Protein AF-A0A7S0BIG9-F1 (afdb_monomer)

Sequence (312 aa):
DQRRAAAAFIDQKTMKDWKDSSTWDVSDDGSSSDLGIALPPWNVANPLLRHFQDCITSRAIHGAGSEMPEPSRFVKSMKDLTDNPGDSDEVLQVFGEVKRRLRRHPDSDRKRFARQTNYLVPELDTFLPDPKLGVPKEVGEMHPLEDFTAMISCKTEDLFEEAIASMFSVFQLLIGASIDGDRFEKATSCIAAVRRACRVNDEEKRFNDLLEEFVASAEGGNKNAKMYLAQVETKASVASALQMLIVLDGDTEQTAPEEVEGMRQRMIAASSVEDNASSKNPDRTHPAVHDEEPKNEEWEDDDLGGMIDDIL

InterPro domains:
  IPR014893 Ku, C-terminal [PF08785] (144-231)
  IPR036494 Ku, C-terminal domain superfamily [G3DSA:1.25.40.240] (132-264)
  IPR036494 Ku, C-terminal domain superfamily [SSF101420] (128-224)

Secondary structure (DSSP, 8-state):
-HHHHHHTTS-HHHHHHHHHHS--B---SS--S---BSS-GGGS--HHHHHHHHHHHHHHHH-TTPPPPPPP--S--GGGS-S-GGGHHHHHHHHHHHHHHH---HHHHHHHHHHHHTTS---GGG----TTS---SS--SSSHHHHHHHHHT-SSS--HHHHHHHHHHHHHHHHHT-STTTTHHHHHHHHHHHHHHHHHTT-HHHHHHHHHHHHHHHHTT-HHHHHHHHHHHHHS-TTTTTTTTS---TT-TTS-HHHHHHHHHHHHHHHHGGGSSSS-----PPPP----PPPP----------------

Nearest PDB structures (foldseek):
  5oqo-assembly1_A  TM=5.261E-01  e=1.643E+00  Saccharomyces cerevisiae S288C
  5l0y-assembly1_A  TM=3.587E-01  e=1.809E+00  Thermochaetoides thermophila DSM 1495
  6umm-assembly1_H  TM=3.088E-01  e=9.330E+00  Mycolicibacterium smegmatis MC2 155

Organism: NCBI:txid101924

Structure (mmCIF, N/CA/C/O backbone):
data_AF-A0A7S0BIG9-F1
#
_entry.id   AF-A0A7S0BIG9-F1
#
loop_
_atom_site.group_PDB
_atom_site.id
_atom_site.type_symbol
_atom_site.label_atom_id
_atom_site.label_alt_id
_atom_site.label_comp_id
_atom_site.label_asym_id
_atom_site.label_entity_id
_atom_site.label_seq_id
_atom_site.pdbx_PDB_ins_code
_atom_site.Cartn_x
_atom_site.Cartn_y
_atom_site.Cartn_z
_atom_site.occupancy
_atom_site.B_iso_or_equiv
_atom_site.auth_seq_id
_atom_site.auth_comp_id
_atom_site.auth_asym_id
_atom_site.auth_atom_id
_atom_site.pdbx_PDB_model_num
ATOM 1 N N . ASP A 1 1 ? 24.293 -24.411 -29.671 1.00 53.25 1 ASP A N 1
ATOM 2 C CA . ASP A 1 1 ? 24.325 -24.699 -31.125 1.00 53.25 1 ASP A CA 1
ATOM 3 C C . ASP A 1 1 ? 23.013 -25.182 -31.739 1.00 53.25 1 ASP A C 1
ATOM 5 O O . ASP A 1 1 ? 22.591 -24.585 -32.721 1.00 53.25 1 ASP A O 1
ATOM 9 N N . GLN A 1 2 ? 22.270 -26.126 -31.146 1.00 48.94 2 GLN A N 1
ATOM 10 C CA . GLN A 1 2 ? 20.975 -26.580 -31.705 1.00 48.94 2 GLN A CA 1
ATOM 11 C C . GLN A 1 2 ? 19.899 -25.475 -31.861 1.00 48.94 2 GLN A C 1
ATOM 13 O O . GLN A 1 2 ? 19.102 -25.518 -32.793 1.00 48.94 2 GLN A O 1
ATOM 18 N N . ARG A 1 3 ? 19.901 -24.433 -31.010 1.00 49.88 3 ARG A N 1
ATOM 19 C CA . ARG A 1 3 ? 19.008 -23.259 -31.156 1.00 49.88 3 ARG A CA 1
ATOM 20 C C . ARG A 1 3 ? 19.383 -22.333 -32.324 1.00 49.88 3 ARG A C 1
ATOM 22 O O . ARG A 1 3 ? 18.493 -21.727 -32.906 1.00 49.88 3 ARG A O 1
ATOM 29 N N . ARG A 1 4 ? 20.672 -22.239 -32.679 1.00 55.69 4 ARG A N 1
ATOM 30 C CA . ARG A 1 4 ? 21.133 -21.467 -33.850 1.00 55.69 4 ARG A CA 1
ATOM 31 C C . ARG A 1 4 ? 20.824 -22.204 -35.155 1.00 55.69 4 ARG A C 1
ATOM 33 O O . ARG A 1 4 ? 20.442 -21.561 -36.120 1.00 55.69 4 ARG A O 1
ATOM 40 N N . ALA A 1 5 ? 20.893 -23.537 -35.150 1.00 55.97 5 ALA A N 1
ATOM 41 C CA . ALA A 1 5 ? 20.519 -24.363 -36.299 1.00 55.97 5 ALA A CA 1
ATOM 42 C C . ALA A 1 5 ? 19.005 -24.334 -36.594 1.00 55.97 5 ALA A C 1
ATOM 44 O O . ALA A 1 5 ? 18.615 -24.242 -37.751 1.00 55.97 5 ALA A O 1
ATOM 45 N N . ALA A 1 6 ? 18.148 -24.331 -35.564 1.00 53.16 6 ALA A N 1
ATOM 46 C CA . ALA A 1 6 ? 16.695 -24.231 -35.751 1.00 53.16 6 ALA A CA 1
ATOM 47 C C . ALA A 1 6 ? 16.232 -22.840 -36.235 1.00 53.16 6 ALA A C 1
ATOM 49 O O . ALA A 1 6 ? 15.241 -22.742 -36.948 1.00 53.16 6 ALA A O 1
ATOM 50 N N . ALA A 1 7 ? 16.952 -21.771 -35.876 1.00 55.44 7 ALA A N 1
ATOM 51 C CA . ALA A 1 7 ? 16.662 -20.415 -36.349 1.00 55.44 7 ALA A CA 1
ATOM 52 C C . ALA A 1 7 ? 17.118 -20.172 -37.802 1.00 55.44 7 ALA A C 1
ATOM 54 O O . ALA A 1 7 ? 16.569 -19.307 -38.474 1.00 55.44 7 ALA A O 1
ATOM 55 N N . ALA A 1 8 ? 18.089 -20.946 -38.296 1.00 56.62 8 ALA A N 1
ATOM 56 C CA . ALA A 1 8 ? 18.605 -20.844 -39.662 1.00 56.62 8 ALA A CA 1
ATOM 57 C C . ALA A 1 8 ? 17.767 -21.613 -40.705 1.00 56.62 8 ALA A C 1
ATOM 59 O O . ALA A 1 8 ? 18.098 -21.578 -41.885 1.00 56.62 8 ALA A O 1
ATOM 60 N N . PHE A 1 9 ? 16.705 -22.313 -40.282 1.00 53.91 9 PHE A N 1
ATOM 61 C CA . PHE A 1 9 ? 15.897 -23.189 -41.142 1.00 53.91 9 PHE A CA 1
ATOM 62 C C . PHE A 1 9 ? 14.584 -22.557 -41.628 1.00 53.91 9 PHE A C 1
ATOM 64 O O . PHE A 1 9 ? 13.804 -23.210 -42.315 1.00 53.91 9 PHE A O 1
ATOM 71 N N . ILE A 1 10 ? 14.322 -21.288 -41.303 1.00 59.94 10 ILE A N 1
ATOM 72 C CA . ILE A 1 10 ? 13.323 -20.527 -42.059 1.00 59.94 10 ILE A CA 1
ATOM 73 C C . ILE A 1 10 ? 14.002 -20.167 -43.379 1.00 59.94 10 ILE A C 1
ATOM 75 O O . ILE A 1 10 ? 14.722 -19.173 -43.473 1.00 59.94 10 ILE A O 1
ATOM 79 N N . ASP A 1 11 ? 13.857 -21.056 -44.357 1.00 71.25 11 ASP A N 1
ATOM 80 C CA . ASP A 1 11 ? 14.427 -20.909 -45.689 1.00 71.25 11 ASP A CA 1
ATOM 81 C C . ASP A 1 11 ? 13.972 -19.567 -46.283 1.00 71.25 11 ASP A C 1
ATOM 83 O O . ASP A 1 11 ? 12.785 -19.225 -46.238 1.00 71.25 11 ASP A O 1
ATOM 87 N N . GLN A 1 12 ? 14.903 -18.793 -46.847 1.00 76.69 12 GLN A N 1
ATOM 88 C CA . GLN A 1 12 ? 14.579 -17.536 -47.530 1.00 76.69 12 GLN A CA 1
ATOM 89 C C . GLN A 1 12 ? 13.505 -17.747 -48.601 1.00 76.69 12 GLN A C 1
ATOM 91 O O . GLN A 1 12 ? 12.697 -16.850 -48.839 1.00 76.69 12 GLN A O 1
ATOM 96 N N . LYS A 1 13 ? 13.459 -18.947 -49.192 1.00 76.56 13 LYS A N 1
ATOM 97 C CA . LYS A 1 13 ? 12.403 -19.361 -50.111 1.00 76.56 13 LYS A CA 1
ATOM 98 C C . LYS A 1 13 ? 11.026 -19.385 -49.443 1.00 76.56 13 LYS A C 1
ATOM 100 O O . LYS A 1 13 ? 10.125 -18.731 -49.941 1.00 76.56 13 LYS A O 1
ATOM 105 N N . THR A 1 14 ? 10.877 -20.019 -48.276 1.00 77.25 14 THR A N 1
ATOM 106 C CA . THR A 1 14 ? 9.585 -20.060 -47.557 1.00 77.25 14 THR A CA 1
ATOM 107 C C . THR A 1 14 ? 9.073 -18.675 -47.157 1.00 77.25 14 THR A C 1
ATOM 109 O O . THR A 1 14 ? 7.880 -18.404 -47.265 1.00 77.25 14 THR A O 1
ATOM 112 N N . MET A 1 15 ? 9.963 -17.762 -46.752 1.00 75.19 15 MET A N 1
ATOM 113 C CA . MET A 1 15 ? 9.581 -16.370 -46.470 1.00 75.19 15 MET A CA 1
ATOM 114 C C . MET A 1 15 ? 9.184 -15.602 -47.733 1.00 75.19 15 MET A C 1
ATOM 116 O O . MET A 1 15 ? 8.307 -14.741 -47.668 1.00 75.19 15 MET A O 1
ATOM 120 N N . LYS A 1 16 ? 9.824 -15.893 -48.870 1.00 80.44 16 LYS A N 1
ATOM 121 C CA . LYS A 1 16 ? 9.484 -15.293 -50.161 1.00 80.44 16 LYS A CA 1
ATOM 122 C C . LYS A 1 16 ? 8.134 -15.802 -50.669 1.00 80.44 16 LYS A C 1
ATOM 124 O O . LYS A 1 16 ? 7.286 -14.982 -50.986 1.00 80.44 16 LYS A O 1
ATOM 129 N N . ASP A 1 17 ? 7.912 -17.113 -50.634 1.00 78.12 17 ASP A N 1
ATOM 130 C CA . ASP A 1 17 ? 6.653 -17.740 -51.044 1.00 78.12 17 ASP A CA 1
ATOM 131 C C . ASP A 1 17 ? 5.489 -17.249 -50.160 1.00 78.12 17 ASP A C 1
ATOM 133 O O . ASP A 1 17 ? 4.420 -16.914 -50.666 1.00 78.12 17 ASP A O 1
ATOM 137 N N . TRP A 1 18 ? 5.711 -17.082 -48.847 1.00 79.25 18 TRP A N 1
ATOM 138 C CA . TRP A 1 18 ? 4.719 -16.467 -47.957 1.00 79.25 18 TRP A CA 1
ATOM 139 C C . TRP A 1 18 ? 4.438 -15.006 -48.313 1.00 79.25 18 TRP A C 1
ATOM 141 O O . TRP A 1 18 ? 3.280 -14.594 -48.312 1.00 79.25 18 TRP A O 1
ATOM 151 N N . LYS A 1 19 ? 5.474 -14.217 -48.620 1.00 80.00 19 LYS A N 1
ATOM 152 C CA . LYS A 1 19 ? 5.320 -12.810 -49.004 1.00 80.00 19 LYS A CA 1
ATOM 153 C C . LYS A 1 19 ? 4.546 -12.669 -50.315 1.00 80.00 19 LYS A C 1
ATOM 155 O O . LYS A 1 19 ? 3.662 -11.824 -50.378 1.00 80.00 19 LYS A O 1
ATOM 160 N N . ASP A 1 20 ? 4.853 -13.503 -51.303 1.00 79.69 20 ASP A N 1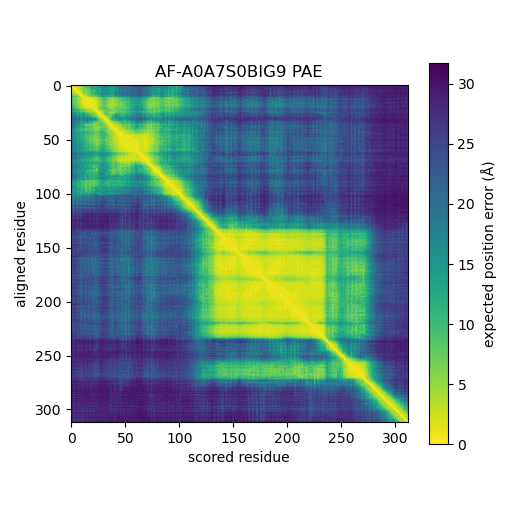
ATOM 161 C CA . ASP A 1 20 ? 4.217 -13.490 -52.623 1.00 79.69 20 ASP A CA 1
ATOM 162 C C . ASP A 1 20 ? 2.780 -14.053 -52.567 1.00 79.69 20 ASP A C 1
ATOM 164 O O . ASP A 1 20 ? 1.925 -13.625 -53.333 1.00 79.69 20 ASP A O 1
ATOM 168 N N . SER A 1 21 ? 2.483 -14.956 -51.622 1.00 71.56 21 SER A N 1
ATOM 169 C CA . SER A 1 21 ? 1.126 -15.473 -51.371 1.00 71.56 21 SER A CA 1
ATOM 170 C C . SER A 1 21 ? 0.279 -14.592 -50.440 1.00 71.56 21 SER A C 1
ATOM 172 O O . SER A 1 21 ? -0.938 -14.767 -50.399 1.00 71.56 21 SER A O 1
ATOM 174 N N . SER A 1 22 ? 0.892 -13.699 -49.655 1.00 68.81 22 SER A N 1
ATOM 175 C CA . SER A 1 22 ? 0.207 -12.853 -48.656 1.00 68.81 22 SER A CA 1
ATOM 176 C C . SER A 1 22 ? 0.060 -11.397 -49.101 1.00 68.81 22 SER A C 1
ATOM 178 O O . SER A 1 22 ? -0.211 -10.525 -48.271 1.00 68.81 22 SER A O 1
ATOM 180 N N . THR A 1 23 ? 0.275 -11.097 -50.381 1.00 71.38 23 THR A N 1
ATOM 181 C CA . THR A 1 23 ? -0.028 -9.781 -50.940 1.00 71.38 23 THR A CA 1
ATOM 182 C C . THR A 1 23 ? -1.542 -9.589 -50.982 1.00 71.38 23 THR A C 1
ATOM 184 O O . THR A 1 23 ? -2.277 -10.327 -51.626 1.00 71.38 23 THR A O 1
ATOM 187 N N . TRP A 1 24 ? -2.009 -8.573 -50.259 1.00 64.44 24 TRP A N 1
ATOM 188 C CA . TRP A 1 24 ? -3.421 -8.174 -50.176 1.00 64.44 24 TRP A CA 1
ATOM 189 C C . TRP A 1 24 ? -3.854 -7.264 -51.330 1.00 64.44 24 TRP A C 1
ATOM 191 O O . TRP A 1 24 ? -4.971 -6.741 -51.332 1.00 64.44 24 TRP A O 1
ATOM 201 N N . ASP A 1 25 ? -2.949 -7.056 -52.281 1.00 67.06 25 ASP A N 1
ATOM 202 C CA . ASP A 1 25 ? -3.178 -6.242 -53.456 1.00 67.06 25 ASP A CA 1
ATOM 203 C C . ASP A 1 25 ? -3.945 -7.078 -54.476 1.00 67.06 25 ASP A C 1
ATOM 205 O O . ASP A 1 25 ? -3.486 -8.137 -54.916 1.00 67.06 25 ASP A O 1
ATOM 209 N N . VAL A 1 26 ? -5.130 -6.599 -54.856 1.00 66.25 26 VAL A N 1
ATOM 210 C CA . VAL A 1 26 ? -5.873 -7.168 -55.977 1.00 66.25 26 VAL A CA 1
ATOM 211 C C . VAL A 1 26 ? -5.033 -6.918 -57.223 1.00 66.25 26 VAL A C 1
ATOM 213 O O . VAL A 1 26 ? -4.915 -5.788 -57.694 1.00 66.25 26 VAL A O 1
ATOM 216 N N . SER A 1 27 ? -4.386 -7.970 -57.716 1.00 58.72 27 SER A N 1
ATOM 217 C CA . SER A 1 27 ? -3.622 -7.915 -58.959 1.00 58.72 27 SER A CA 1
ATOM 218 C C . SER A 1 27 ? -4.615 -7.918 -60.117 1.00 58.72 27 SER A C 1
ATOM 220 O O . SER A 1 27 ? -4.944 -8.973 -60.648 1.00 58.72 27 SER A O 1
ATOM 222 N N . ASP A 1 28 ? -5.152 -6.742 -60.437 1.00 59.72 28 ASP A N 1
ATOM 223 C CA . ASP A 1 28 ? -5.994 -6.535 -61.612 1.00 59.72 28 ASP A CA 1
ATOM 224 C C . ASP A 1 28 ? -5.078 -6.486 -62.843 1.00 59.72 28 ASP A C 1
ATOM 226 O O . ASP A 1 28 ? -4.192 -5.633 -62.960 1.00 59.72 28 ASP A O 1
ATOM 230 N N . ASP A 1 29 ? -5.213 -7.465 -63.730 1.00 65.12 29 ASP A N 1
ATOM 231 C CA . ASP A 1 29 ? -4.268 -7.787 -64.801 1.00 65.12 29 ASP A CA 1
ATOM 232 C C . ASP A 1 29 ? -4.366 -6.863 -66.025 1.00 65.12 29 ASP A C 1
ATOM 234 O O . ASP A 1 29 ? -3.822 -7.166 -67.090 1.00 65.12 29 ASP A O 1
ATOM 238 N N . GLY A 1 30 ? -4.972 -5.683 -65.897 1.00 60.94 30 GLY A N 1
ATOM 239 C CA . GLY A 1 30 ? -5.056 -4.781 -67.036 1.00 60.94 30 GLY A CA 1
ATOM 240 C C . GLY A 1 30 ? -5.627 -3.403 -66.757 1.00 60.94 30 GLY A C 1
ATOM 241 O O . GLY A 1 30 ? -6.782 -3.132 -67.055 1.00 60.94 30 GLY A O 1
ATOM 242 N N . SER A 1 31 ? -4.739 -2.483 -66.380 1.00 61.19 31 SER A N 1
ATOM 243 C CA . SER A 1 31 ? -4.896 -1.027 -66.508 1.00 61.19 31 SER A CA 1
ATOM 244 C C . SER A 1 31 ? -5.953 -0.351 -65.625 1.00 61.19 31 SER A C 1
ATOM 246 O O . SER A 1 31 ? -7.061 -0.067 -66.055 1.00 61.19 31 SER A O 1
ATOM 248 N N . SER A 1 32 ? -5.545 0.064 -64.428 1.00 51.97 32 SER A N 1
ATOM 249 C CA . SER A 1 32 ? -5.778 1.419 -63.903 1.00 51.97 32 SER A CA 1
ATOM 250 C C . SER A 1 32 ? -5.098 1.535 -62.537 1.00 51.97 32 SER A C 1
ATOM 252 O O . SER A 1 32 ? -5.048 0.581 -61.773 1.00 51.97 32 SER A O 1
ATOM 254 N N . SER A 1 33 ? -4.535 2.699 -62.241 1.00 56.03 33 SER A N 1
ATOM 255 C CA . SER A 1 33 ? -3.618 3.010 -61.137 1.00 56.03 33 SER A CA 1
ATOM 256 C C . SER A 1 33 ? -4.213 3.007 -59.717 1.00 56.03 33 SER A C 1
ATOM 258 O O . SER A 1 33 ? -3.608 3.592 -58.821 1.00 56.03 33 SER A O 1
ATOM 260 N N . ASP A 1 34 ? -5.353 2.358 -59.489 1.00 62.53 34 ASP A N 1
ATOM 261 C CA . ASP A 1 34 ? -5.980 2.264 -58.168 1.00 62.53 34 ASP A CA 1
ATOM 262 C C . ASP A 1 34 ? -5.829 0.844 -57.618 1.00 62.53 34 ASP A C 1
ATOM 264 O O . ASP A 1 34 ? -6.686 -0.019 -57.803 1.00 62.53 34 ASP A O 1
ATOM 268 N N . LEU A 1 35 ? -4.717 0.604 -56.917 1.00 58.84 35 LEU A N 1
ATOM 269 C CA . LEU A 1 35 ? -4.537 -0.589 -56.088 1.00 58.84 35 LEU A CA 1
ATOM 270 C C . LEU A 1 35 ? -5.526 -0.523 -54.915 1.00 58.84 35 LEU A C 1
ATOM 272 O O . LEU A 1 35 ? -5.222 -0.015 -53.834 1.00 58.84 35 LEU A O 1
ATOM 276 N N . GLY A 1 36 ? -6.749 -0.991 -55.145 1.00 65.44 36 GLY A N 1
ATOM 277 C CA . GLY A 1 36 ? -7.742 -1.164 -54.098 1.00 65.44 36 GLY A CA 1
ATOM 278 C C . GLY A 1 36 ? -7.288 -2.254 -53.130 1.00 65.44 36 GLY A C 1
ATOM 279 O O . GLY A 1 36 ? -7.163 -3.416 -53.512 1.00 65.44 36 GLY A O 1
ATOM 280 N N . ILE A 1 37 ? -7.069 -1.901 -51.862 1.00 69.06 37 ILE A N 1
ATOM 281 C CA . ILE A 1 37 ? -6.903 -2.902 -50.801 1.00 69.06 37 ILE A CA 1
ATOM 282 C C . ILE A 1 37 ? -8.240 -3.636 -50.672 1.00 69.06 37 ILE A C 1
ATOM 284 O O . ILE A 1 37 ? -9.255 -3.000 -50.386 1.00 69.06 37 ILE A O 1
ATOM 288 N N . ALA A 1 38 ? -8.249 -4.960 -50.853 1.00 67.88 38 ALA A N 1
ATOM 289 C CA . ALA A 1 38 ? -9.477 -5.765 -50.819 1.00 67.88 38 ALA A CA 1
ATOM 290 C C . ALA A 1 38 ? -10.273 -5.601 -49.505 1.00 67.88 38 ALA A C 1
ATOM 292 O O . ALA A 1 38 ? -11.497 -5.723 -49.487 1.00 67.88 38 ALA A O 1
ATOM 293 N N . LEU A 1 39 ? -9.575 -5.298 -48.404 1.00 68.19 39 LEU A N 1
ATOM 294 C CA . LEU A 1 39 ? -10.134 -5.013 -47.083 1.00 68.19 39 LEU A CA 1
ATOM 295 C C . LEU A 1 39 ? -9.351 -3.865 -46.419 1.00 68.19 39 LEU A C 1
ATOM 297 O O . LEU A 1 39 ? -8.377 -4.123 -45.707 1.00 68.19 39 LEU A O 1
ATOM 301 N N . PRO A 1 40 ? -9.727 -2.593 -46.637 1.00 74.88 40 PRO A N 1
ATOM 302 C CA . PRO A 1 40 ? -9.024 -1.473 -46.028 1.00 74.88 40 PRO A CA 1
ATOM 303 C C . PRO A 1 40 ? -9.171 -1.527 -44.496 1.00 74.88 40 PRO A C 1
ATOM 305 O O . PRO A 1 40 ? -10.295 -1.439 -43.988 1.00 74.88 40 PRO A O 1
ATOM 308 N N . PRO A 1 41 ? -8.072 -1.640 -43.725 1.00 71.56 41 PRO A N 1
ATOM 309 C CA . PRO A 1 41 ? -8.141 -1.828 -42.273 1.00 71.56 41 PRO A CA 1
ATOM 310 C C . PRO A 1 41 ? -8.760 -0.626 -41.550 1.00 71.56 41 PRO A C 1
ATOM 312 O O . PRO A 1 41 ? -9.344 -0.779 -40.482 1.00 71.56 41 PRO A O 1
ATOM 315 N N . TRP A 1 42 ? -8.685 0.564 -42.151 1.00 78.44 42 TRP A N 1
ATOM 316 C CA . TRP A 1 42 ? -9.285 1.786 -41.615 1.00 78.44 42 TRP A CA 1
ATOM 317 C C . TRP A 1 42 ? -10.811 1.840 -41.753 1.00 78.44 42 TRP A C 1
ATOM 319 O O . TRP A 1 42 ? -11.435 2.712 -41.157 1.00 78.44 42 TRP A O 1
ATOM 329 N N . ASN A 1 43 ? -11.419 0.933 -42.524 1.00 79.62 43 ASN A N 1
ATOM 330 C CA . ASN A 1 43 ? -12.866 0.907 -42.744 1.00 79.62 43 ASN A CA 1
ATOM 331 C C . ASN A 1 43 ? -13.591 -0.112 -41.846 1.00 79.62 43 ASN A C 1
ATOM 333 O O . ASN A 1 43 ? -14.796 -0.324 -41.976 1.00 79.62 43 ASN A O 1
ATOM 337 N N . VAL A 1 44 ? -12.864 -0.747 -40.921 1.00 77.88 44 VAL A N 1
ATOM 338 C CA . VAL A 1 44 ? -13.439 -1.616 -39.893 1.00 77.88 44 VAL A CA 1
ATOM 339 C C . VAL A 1 44 ? -13.646 -0.785 -38.630 1.00 77.88 44 VAL A C 1
ATOM 341 O O . VAL A 1 44 ? -12.689 -0.333 -38.003 1.00 77.88 44 VAL A O 1
ATOM 344 N N . ALA A 1 45 ? -14.907 -0.574 -38.249 1.00 79.88 45 ALA A N 1
ATOM 345 C CA . ALA A 1 45 ? -15.237 0.071 -36.983 1.00 79.88 45 ALA A CA 1
ATOM 346 C C . ALA A 1 45 ? -14.622 -0.705 -35.807 1.00 79.88 45 ALA A C 1
ATOM 348 O O . ALA A 1 45 ? -14.548 -1.935 -35.836 1.00 79.88 45 ALA A O 1
ATOM 349 N N . ASN A 1 46 ? -14.209 0.010 -34.757 1.00 83.75 46 ASN A N 1
ATOM 350 C CA . ASN A 1 46 ? -13.609 -0.606 -33.576 1.00 83.75 46 ASN A CA 1
ATOM 351 C C . ASN A 1 46 ? -14.550 -1.695 -33.003 1.00 83.75 46 ASN A C 1
ATOM 353 O O . ASN A 1 46 ? -15.669 -1.370 -32.588 1.00 83.75 46 ASN A O 1
ATOM 357 N N . PRO A 1 47 ? -14.121 -2.973 -32.948 1.00 84.19 47 PRO A N 1
ATOM 358 C CA . PRO A 1 47 ? -14.984 -4.078 -32.537 1.00 84.19 47 PRO A CA 1
ATOM 359 C C . PRO A 1 47 ? -15.447 -3.954 -31.081 1.00 84.19 47 PRO A C 1
ATOM 361 O O . PRO A 1 47 ? -16.540 -4.413 -30.754 1.00 84.19 47 PRO A O 1
ATOM 364 N N . LEU A 1 48 ? -14.667 -3.291 -30.219 1.00 81.19 48 LEU A N 1
ATOM 365 C CA . LEU A 1 48 ? -15.049 -3.042 -28.828 1.00 81.19 48 LEU A CA 1
ATOM 366 C C . LEU A 1 48 ? -16.198 -2.041 -28.731 1.00 81.19 48 LEU A C 1
ATOM 368 O O . LEU A 1 48 ? -17.133 -2.264 -27.969 1.00 81.19 48 LEU A O 1
ATOM 372 N N . LEU A 1 49 ? -16.159 -0.970 -29.531 1.00 85.75 49 LEU A N 1
ATOM 373 C CA . LEU A 1 49 ? -17.245 0.013 -29.564 1.00 85.75 49 LEU A CA 1
ATOM 374 C C . LEU A 1 49 ? -18.541 -0.622 -30.065 1.00 85.75 49 LEU A C 1
ATOM 376 O O . LEU A 1 49 ? -19.603 -0.367 -29.505 1.00 85.75 49 LEU A O 1
ATOM 380 N N . ARG A 1 50 ? -18.447 -1.494 -31.071 1.00 86.88 50 ARG A N 1
ATOM 381 C CA . ARG A 1 50 ? -19.603 -2.242 -31.563 1.00 86.88 50 ARG A CA 1
ATOM 382 C C . ARG A 1 50 ? -20.168 -3.183 -30.500 1.00 86.88 50 ARG A C 1
ATOM 384 O O . ARG A 1 50 ? -21.361 -3.146 -30.239 1.00 86.88 50 ARG A O 1
ATOM 391 N N . HIS A 1 51 ? -19.318 -3.970 -29.841 1.00 90.62 51 HIS A N 1
ATOM 392 C CA . HIS A 1 51 ? -19.768 -4.875 -28.785 1.00 90.62 51 HIS A CA 1
ATOM 393 C C . HIS A 1 51 ? -20.398 -4.120 -27.604 1.00 90.62 51 HIS A C 1
ATOM 395 O O . HIS A 1 51 ? -21.424 -4.532 -27.076 1.00 90.62 51 HIS A O 1
ATOM 401 N N . PHE A 1 52 ? -19.839 -2.967 -27.233 1.00 89.81 52 PHE A N 1
ATOM 402 C CA . PHE A 1 52 ? -20.426 -2.088 -26.226 1.00 89.81 52 PHE A CA 1
ATOM 403 C C . PHE A 1 52 ? -21.822 -1.588 -26.632 1.00 89.81 52 PHE A C 1
ATOM 405 O O . PHE A 1 52 ? -22.747 -1.621 -25.820 1.00 89.81 52 PHE A O 1
ATOM 412 N N . GLN A 1 53 ? -22.003 -1.185 -27.894 1.00 93.44 53 GLN A N 1
ATOM 413 C CA . GLN A 1 53 ? -23.315 -0.813 -28.434 1.00 93.44 53 GLN A CA 1
ATOM 414 C C . GLN A 1 53 ? -24.297 -1.991 -28.423 1.00 93.44 53 GLN A C 1
ATOM 416 O O . GLN A 1 53 ? -25.458 -1.801 -28.055 1.00 93.44 53 GLN A O 1
ATOM 421 N N . ASP A 1 54 ? -23.841 -3.201 -28.755 1.00 92.12 54 ASP A N 1
ATOM 422 C CA . ASP A 1 54 ? -24.655 -4.419 -28.690 1.00 92.12 54 ASP A CA 1
ATOM 423 C C . ASP A 1 54 ? -25.106 -4.696 -27.244 1.00 92.12 54 ASP A C 1
ATOM 425 O O . ASP A 1 54 ? -26.276 -4.997 -27.007 1.00 92.12 54 ASP A O 1
ATOM 429 N N . CYS A 1 55 ? -24.221 -4.515 -26.258 1.00 92.44 55 CYS A N 1
ATOM 430 C CA . CYS A 1 55 ? -24.548 -4.652 -24.836 1.00 92.44 55 CYS A CA 1
ATOM 431 C C . CYS A 1 55 ? -25.580 -3.617 -24.371 1.00 92.44 55 CYS A C 1
ATOM 433 O O . CYS A 1 55 ? -26.544 -3.980 -23.695 1.00 92.44 55 CYS A O 1
ATOM 435 N N . ILE A 1 56 ? -25.415 -2.343 -24.747 1.00 94.44 56 ILE A N 1
ATOM 436 C CA . ILE A 1 56 ? -26.391 -1.290 -24.426 1.00 94.44 56 ILE A CA 1
ATOM 437 C C . ILE A 1 56 ? -27.747 -1.621 -25.046 1.00 94.44 56 ILE A C 1
ATOM 439 O O . ILE A 1 56 ? -28.769 -1.542 -24.369 1.00 94.44 56 ILE A O 1
ATOM 443 N N . THR A 1 57 ? -27.752 -2.013 -26.318 1.00 95.00 57 THR A N 1
ATOM 444 C CA . THR A 1 57 ? -28.977 -2.316 -27.064 1.00 95.00 57 THR A CA 1
ATOM 445 C C . THR A 1 57 ? -29.689 -3.526 -26.468 1.00 95.00 57 THR A C 1
ATOM 447 O O . THR A 1 57 ? -30.892 -3.463 -26.221 1.00 95.00 57 THR A O 1
ATOM 450 N N . SER A 1 58 ? -28.945 -4.590 -26.147 1.00 94.94 58 SER A N 1
ATOM 451 C CA . SER A 1 58 ? -29.477 -5.772 -25.462 1.00 94.94 58 SER A CA 1
ATOM 452 C C . SER A 1 58 ? -30.124 -5.386 -24.131 1.00 94.94 58 SER A C 1
ATOM 454 O O . SER A 1 58 ? -31.284 -5.710 -23.887 1.00 94.94 58 SER A O 1
ATOM 456 N N . ARG A 1 59 ? -29.437 -4.582 -23.311 1.00 94.69 59 ARG A N 1
ATOM 457 C CA . ARG A 1 59 ? -29.950 -4.155 -22.002 1.00 94.69 59 ARG A CA 1
ATOM 458 C C . ARG A 1 59 ? -31.160 -3.226 -22.102 1.00 94.69 59 ARG A C 1
ATOM 460 O O . ARG A 1 59 ? -32.056 -3.301 -21.265 1.00 94.69 59 ARG A O 1
ATOM 467 N N . ALA A 1 60 ? -31.205 -2.367 -23.116 1.00 95.38 60 ALA A N 1
ATOM 468 C CA . ALA A 1 60 ? -32.335 -1.476 -23.364 1.00 95.38 60 ALA A CA 1
ATOM 469 C C . ALA A 1 60 ? -33.594 -2.246 -23.795 1.00 95.38 60 ALA A C 1
ATOM 471 O O . ALA A 1 60 ? -34.698 -1.880 -23.401 1.00 95.38 60 ALA A O 1
ATOM 472 N N . ILE A 1 61 ? -33.430 -3.315 -24.580 1.00 96.69 61 ILE A N 1
ATOM 473 C CA . ILE A 1 61 ? -34.543 -4.129 -25.089 1.00 96.69 61 ILE A CA 1
ATOM 474 C C . ILE A 1 61 ? -35.000 -5.164 -24.052 1.00 96.69 61 ILE A C 1
ATOM 476 O O . ILE A 1 61 ? -36.198 -5.385 -23.887 1.00 96.69 61 ILE A O 1
ATOM 480 N N . HIS A 1 62 ? -34.061 -5.808 -23.359 1.00 95.44 62 HIS A N 1
ATOM 481 C CA . HIS A 1 62 ? -34.320 -6.979 -22.516 1.00 95.44 62 HIS A CA 1
ATOM 482 C C . HIS A 1 62 ? -34.274 -6.687 -21.004 1.00 95.44 62 HIS A C 1
ATOM 484 O O . HIS A 1 62 ? -34.606 -7.559 -20.202 1.00 95.44 62 HIS A O 1
ATOM 490 N N . GLY A 1 63 ? -33.914 -5.465 -20.597 1.00 93.50 63 GLY A N 1
ATOM 491 C CA . GLY A 1 63 ? -33.848 -5.043 -19.198 1.00 93.50 63 GLY A CA 1
ATOM 492 C C . GLY A 1 63 ? -32.543 -5.424 -18.489 1.00 93.50 63 GLY A C 1
ATOM 493 O O . GLY A 1 63 ? -31.633 -6.023 -19.057 1.00 93.50 63 GLY A O 1
ATOM 494 N N . ALA A 1 64 ? -32.429 -5.058 -17.209 1.00 88.19 64 ALA A N 1
ATOM 495 C CA . ALA A 1 64 ? -31.169 -5.141 -16.459 1.00 88.19 64 ALA A CA 1
ATOM 496 C C . ALA A 1 64 ? -30.637 -6.571 -16.226 1.00 88.19 64 ALA A C 1
ATOM 498 O O . ALA A 1 64 ? -29.451 -6.711 -15.921 1.00 88.19 64 ALA A O 1
ATOM 499 N N . GLY A 1 65 ? -31.488 -7.593 -16.377 1.00 91.38 65 GLY A N 1
ATOM 500 C CA . GLY A 1 65 ? -31.166 -9.007 -16.156 1.00 91.38 65 GLY A CA 1
ATOM 501 C C . GLY A 1 65 ? -30.874 -9.817 -17.422 1.00 91.38 65 GLY A C 1
ATOM 502 O O . GLY A 1 65 ? -30.795 -11.038 -17.340 1.00 91.38 65 GLY A O 1
ATOM 503 N N . SER A 1 66 ? -30.756 -9.180 -18.589 1.00 91.88 66 SER A N 1
ATOM 504 C CA . SER A 1 66 ? -30.432 -9.891 -19.827 1.00 91.88 66 SER A CA 1
ATOM 505 C C . SER A 1 66 ? -28.994 -10.407 -19.825 1.00 91.88 66 SER A C 1
ATOM 507 O O . SER A 1 66 ? -28.076 -9.680 -19.438 1.00 91.88 66 SER A O 1
ATOM 509 N N . GLU A 1 67 ? -28.790 -11.620 -20.334 1.00 91.81 67 GLU A N 1
ATOM 510 C CA . GLU A 1 67 ? -27.450 -12.146 -20.583 1.00 91.81 67 GLU A CA 1
ATOM 511 C C . GLU A 1 67 ? -26.681 -11.247 -21.566 1.00 91.81 67 GLU A C 1
ATOM 513 O O . GLU A 1 67 ? -27.250 -10.619 -22.467 1.00 91.81 67 GLU A O 1
ATOM 518 N N . MET A 1 68 ? -25.369 -11.145 -21.354 1.00 90.88 68 MET A N 1
ATOM 519 C CA . MET A 1 68 ? -24.495 -10.336 -22.197 1.00 90.88 68 MET A CA 1
ATOM 520 C C . MET A 1 68 ? -24.440 -10.954 -23.604 1.00 90.88 68 MET A C 1
ATOM 522 O O . MET A 1 68 ? -24.229 -12.164 -23.709 1.00 90.88 68 MET A O 1
ATOM 526 N N . PRO A 1 69 ? -24.632 -10.170 -24.683 1.00 91.19 69 PRO A N 1
ATOM 527 C CA . PRO A 1 69 ? -24.601 -10.711 -26.037 1.00 91.19 69 PRO A CA 1
ATOM 528 C C . PRO A 1 69 ? -23.242 -11.355 -26.325 1.00 91.19 69 PRO A C 1
ATOM 530 O O . PRO A 1 69 ? -22.209 -10.856 -25.877 1.00 91.19 69 PRO A O 1
ATOM 533 N N . GLU A 1 70 ? -23.218 -12.453 -27.086 1.00 88.69 70 GLU A N 1
ATOM 534 C CA . GLU A 1 70 ? -21.944 -13.045 -27.494 1.00 88.69 70 GLU A CA 1
ATOM 535 C C . GLU A 1 70 ? -21.121 -12.029 -28.307 1.00 88.69 70 GLU A C 1
ATOM 537 O O . GLU A 1 70 ? -21.675 -11.315 -29.153 1.00 88.69 70 GLU A O 1
ATOM 542 N N . PRO A 1 71 ? -19.794 -11.953 -28.087 1.00 81.75 71 PRO A N 1
ATOM 543 C CA . PRO A 1 71 ? -18.936 -11.068 -28.853 1.00 81.75 71 PRO A CA 1
ATOM 544 C C . PRO A 1 71 ? -19.058 -11.417 -30.330 1.00 81.75 71 PRO A C 1
ATOM 546 O O . PRO A 1 71 ? -18.844 -12.555 -30.760 1.00 81.75 71 PRO A O 1
ATOM 549 N N . SER A 1 72 ? -19.449 -10.420 -31.112 1.00 74.31 72 SER A N 1
ATOM 550 C CA . SER A 1 72 ? -19.818 -10.668 -32.487 1.00 74.31 72 SER A CA 1
ATOM 551 C C . SER A 1 72 ? -18.613 -11.132 -33.309 1.00 74.31 72 SER A C 1
ATOM 553 O O . SER A 1 72 ? -17.566 -10.482 -33.336 1.00 74.31 72 SER A O 1
ATOM 555 N N . ARG A 1 73 ? -18.760 -12.262 -34.012 1.00 72.69 73 ARG A N 1
ATOM 556 C CA . ARG A 1 73 ? -17.696 -12.929 -34.790 1.00 72.69 73 ARG A CA 1
ATOM 557 C C . ARG A 1 73 ? -17.351 -12.203 -36.103 1.00 72.69 73 ARG A C 1
ATOM 559 O O . ARG A 1 73 ? -17.004 -12.843 -37.089 1.00 72.69 73 ARG A O 1
ATOM 566 N N . PHE A 1 74 ? -17.466 -10.874 -36.146 1.00 64.31 74 PHE A N 1
ATOM 567 C CA . PHE A 1 74 ? -17.285 -10.084 -37.373 1.00 64.31 74 PHE A CA 1
ATOM 568 C C . PHE A 1 74 ? -15.871 -10.139 -37.943 1.00 64.31 74 PHE A C 1
ATOM 570 O O . PHE A 1 74 ? -15.696 -9.904 -39.137 1.00 64.31 74 PHE A O 1
ATOM 577 N N . VAL A 1 75 ? -14.879 -10.519 -37.140 1.00 65.44 75 VAL A N 1
ATOM 578 C CA . VAL A 1 75 ? -13.594 -10.948 -37.685 1.00 65.44 75 VAL A CA 1
ATOM 579 C C . VAL A 1 75 ? -13.767 -12.391 -38.149 1.00 65.44 75 VAL A C 1
ATOM 581 O O . VAL A 1 75 ? -13.461 -13.329 -37.410 1.00 65.44 75 VAL A O 1
ATOM 584 N N . LYS A 1 76 ? -14.300 -12.569 -39.369 1.00 62.88 76 LYS A N 1
ATOM 585 C CA . LYS A 1 76 ? -14.172 -13.850 -40.074 1.00 62.88 76 LYS A CA 1
ATOM 586 C C . LYS A 1 76 ? -12.706 -14.248 -40.002 1.00 62.88 76 LYS A C 1
ATOM 588 O O . LYS A 1 76 ? -11.823 -13.408 -40.208 1.00 62.88 76 LYS A O 1
ATOM 593 N N . SER A 1 77 ? -12.444 -15.494 -39.620 1.00 59.12 77 SER A N 1
ATOM 594 C CA . SER A 1 77 ? -11.064 -15.946 -39.542 1.00 59.12 77 SER A CA 1
ATOM 595 C C . SER A 1 77 ? -10.472 -15.804 -40.936 1.00 59.12 77 SER A C 1
ATOM 597 O O . SER A 1 77 ? -11.150 -16.071 -41.919 1.00 59.12 77 SER A O 1
ATOM 599 N N . MET A 1 78 ? -9.208 -15.404 -41.039 1.00 55.94 78 MET A N 1
ATOM 600 C CA . MET A 1 78 ? -8.504 -15.308 -42.324 1.00 55.94 78 MET A CA 1
ATOM 601 C C . MET A 1 78 ? -8.596 -16.613 -43.143 1.00 55.94 78 MET A C 1
ATOM 603 O O . MET A 1 78 ? -8.544 -16.588 -44.365 1.00 55.94 78 MET A O 1
ATOM 607 N N . LYS A 1 79 ? -8.825 -17.738 -42.453 1.00 60.59 79 LYS A N 1
ATOM 608 C CA . LYS A 1 79 ? -9.114 -19.059 -43.021 1.00 60.59 79 LYS A CA 1
ATOM 609 C C . LYS A 1 79 ? -10.363 -19.112 -43.905 1.00 60.59 79 LYS A C 1
ATOM 611 O O . LYS A 1 79 ? -10.413 -19.934 -44.807 1.00 60.59 79 LYS A O 1
ATOM 616 N N . ASP A 1 80 ? -11.348 -18.257 -43.646 1.00 62.53 80 ASP A N 1
ATOM 617 C CA . ASP A 1 80 ? -12.627 -18.229 -44.362 1.00 62.53 80 ASP A CA 1
ATOM 618 C C . ASP A 1 80 ? -12.552 -17.410 -45.669 1.00 62.53 80 ASP A C 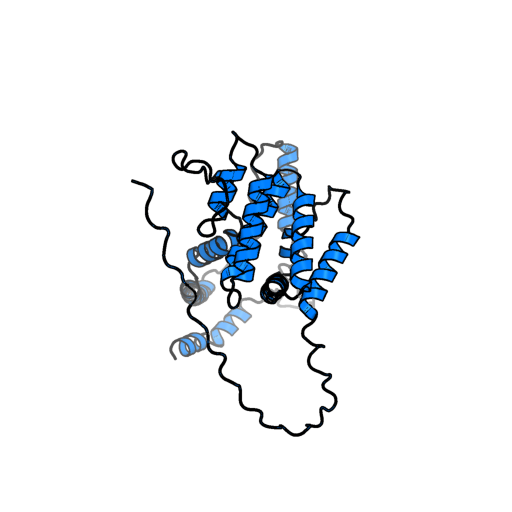1
ATOM 620 O O . ASP A 1 80 ? -13.527 -17.369 -46.414 1.00 62.53 80 ASP A O 1
ATOM 624 N N . LEU A 1 81 ? -11.432 -16.716 -45.922 1.00 59.41 81 LEU A N 1
ATOM 625 C CA . LEU A 1 81 ? -11.202 -15.868 -47.105 1.00 59.41 81 LEU A CA 1
ATOM 626 C C . LEU A 1 81 ? -10.279 -16.505 -48.149 1.00 59.41 81 LEU A C 1
ATOM 628 O O . LEU A 1 81 ? -10.175 -15.999 -49.261 1.00 59.41 81 LEU A O 1
ATOM 632 N N . THR A 1 82 ? -9.591 -17.586 -47.798 1.00 61.12 82 THR A N 1
ATOM 633 C CA . THR A 1 82 ? -8.700 -18.301 -48.708 1.00 61.12 82 THR A CA 1
ATOM 634 C C . THR A 1 82 ? -9.423 -19.518 -49.274 1.00 61.12 82 THR A C 1
ATOM 636 O O . THR A 1 82 ? -9.579 -20.518 -48.575 1.00 61.12 82 THR A O 1
ATOM 639 N N . ASP A 1 83 ? -9.807 -19.466 -50.550 1.00 62.53 83 ASP A N 1
ATOM 640 C CA . ASP A 1 83 ? -10.425 -20.598 -51.263 1.00 62.53 83 ASP A CA 1
ATOM 641 C C . ASP A 1 83 ? -9.472 -21.798 -51.450 1.00 62.53 83 ASP A C 1
ATOM 643 O O . ASP A 1 83 ? -9.889 -22.861 -51.906 1.00 62.53 83 ASP A O 1
ATOM 647 N N . ASN A 1 84 ? -8.195 -21.660 -51.073 1.00 60.66 84 ASN A N 1
ATOM 648 C CA . ASN A 1 84 ? -7.183 -22.699 -51.230 1.00 60.66 84 ASN A CA 1
ATOM 649 C C . ASN A 1 84 ? -6.406 -22.950 -49.917 1.00 60.66 84 ASN A C 1
ATOM 651 O O . ASN A 1 84 ? -5.303 -22.438 -49.732 1.00 60.66 84 ASN A O 1
ATOM 655 N N . PRO A 1 85 ? -6.965 -23.725 -48.968 1.00 56.41 85 PRO A N 1
ATOM 656 C CA . PRO A 1 85 ? -6.323 -23.987 -47.676 1.00 56.41 85 PRO A CA 1
ATOM 657 C C . PRO A 1 85 ? -5.055 -24.861 -47.776 1.00 56.41 85 PRO A C 1
ATOM 659 O O . PRO A 1 85 ? -4.260 -24.880 -46.834 1.00 56.41 85 PRO A O 1
ATOM 662 N N . GLY A 1 86 ? -4.850 -25.553 -48.905 1.00 58.53 86 GLY A N 1
ATOM 663 C CA . GLY A 1 86 ? -3.848 -26.615 -49.071 1.00 58.53 86 GLY A CA 1
ATOM 664 C C . GLY A 1 86 ? -2.384 -26.182 -48.955 1.00 58.53 86 GLY A C 1
ATOM 665 O O . GLY A 1 86 ? -1.600 -26.912 -48.357 1.00 58.53 86 GLY A O 1
ATOM 666 N N . ASP A 1 87 ? -2.017 -24.990 -49.434 1.00 60.56 87 ASP A N 1
ATOM 667 C CA . ASP A 1 87 ? -0.611 -24.537 -49.417 1.00 60.56 87 ASP A CA 1
ATOM 668 C C . ASP A 1 87 ? -0.196 -23.899 -48.079 1.00 60.56 87 ASP A C 1
ATOM 670 O O . ASP A 1 87 ? 0.988 -23.757 -47.769 1.00 60.56 87 ASP A O 1
ATOM 674 N N . SER A 1 88 ? -1.167 -23.546 -47.232 1.00 59.97 88 SER A N 1
ATOM 675 C CA . SER A 1 88 ? -0.899 -22.927 -45.929 1.00 59.97 88 SER A CA 1
ATOM 676 C C . SER A 1 88 ? -0.579 -23.940 -44.824 1.00 59.97 88 SER A C 1
ATOM 678 O O . SER A 1 88 ? 0.021 -23.575 -43.808 1.00 59.97 88 SER A O 1
ATOM 680 N N . ASP A 1 89 ? -0.938 -25.213 -45.013 1.00 64.06 89 ASP A N 1
ATOM 681 C CA . ASP A 1 89 ? -0.812 -26.245 -43.981 1.00 64.06 89 ASP A CA 1
ATOM 682 C C . ASP A 1 89 ? 0.646 -26.644 -43.709 1.00 64.06 89 ASP A C 1
ATOM 684 O O . ASP A 1 89 ? 0.994 -26.888 -42.552 1.00 64.06 89 ASP A O 1
ATOM 688 N N . GLU A 1 90 ? 1.535 -26.622 -44.711 1.00 65.69 90 GLU A N 1
ATOM 689 C CA . GLU A 1 90 ? 2.974 -26.864 -44.501 1.00 65.69 90 GLU A CA 1
ATOM 690 C C . GLU A 1 90 ? 3.620 -25.742 -43.676 1.00 65.69 90 GLU A C 1
ATOM 692 O O . GLU A 1 90 ? 4.345 -25.997 -42.707 1.00 65.69 90 GLU A O 1
ATOM 697 N N . VAL A 1 91 ? 3.286 -24.484 -43.982 1.00 64.06 91 VAL A N 1
ATOM 698 C CA . VAL A 1 91 ? 3.749 -23.317 -43.218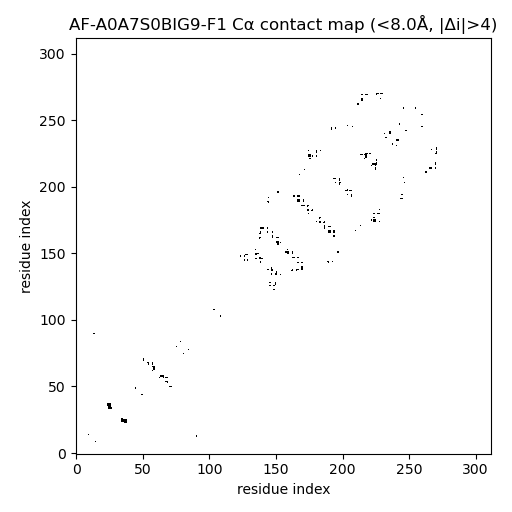 1.00 64.06 91 VAL A CA 1
ATOM 699 C C . VAL A 1 91 ? 3.197 -23.370 -41.791 1.00 64.06 91 VAL A C 1
ATOM 701 O O . VAL A 1 91 ? 3.936 -23.169 -40.823 1.00 64.06 91 VAL A O 1
ATOM 704 N N . LEU A 1 92 ? 1.918 -23.720 -41.622 1.00 66.56 92 LEU A N 1
ATOM 705 C CA . LEU A 1 92 ? 1.300 -23.913 -40.310 1.00 66.56 92 LEU A CA 1
ATOM 706 C C . LEU A 1 92 ? 1.879 -25.109 -39.547 1.00 66.56 92 LEU A C 1
ATOM 708 O O . LEU A 1 92 ? 1.895 -25.066 -38.317 1.00 66.56 92 LEU A O 1
ATOM 712 N N . GLN A 1 93 ? 2.392 -26.143 -40.216 1.00 71.69 93 GLN A N 1
ATOM 713 C CA . GLN A 1 93 ? 3.103 -27.250 -39.574 1.00 71.69 93 GLN A CA 1
ATOM 714 C C . GLN A 1 93 ? 4.438 -26.780 -38.988 1.00 71.69 93 GLN A C 1
ATOM 716 O O . GLN A 1 93 ? 4.710 -27.021 -37.806 1.00 71.69 93 GLN A O 1
ATOM 721 N N . VAL A 1 94 ? 5.226 -26.035 -39.772 1.00 67.19 94 VAL A N 1
ATOM 722 C CA . VAL A 1 94 ? 6.517 -25.471 -39.342 1.00 67.19 94 VAL A CA 1
ATOM 723 C C . VAL A 1 94 ? 6.314 -24.474 -38.197 1.00 67.19 94 VAL A C 1
ATOM 725 O O . VAL A 1 94 ? 6.942 -24.586 -37.139 1.00 67.19 94 VAL A O 1
ATOM 728 N N . PHE A 1 95 ? 5.365 -23.546 -38.341 1.00 60.06 95 PHE A N 1
ATOM 729 C CA . PHE A 1 95 ? 5.022 -22.603 -37.276 1.00 60.06 95 PHE A CA 1
ATOM 730 C C . PHE A 1 95 ? 4.310 -23.273 -36.101 1.00 60.06 95 PHE A C 1
ATOM 732 O O . PHE A 1 95 ? 4.454 -22.819 -34.970 1.00 60.06 95 PHE A O 1
ATOM 739 N N . GLY A 1 96 ? 3.575 -24.360 -36.319 1.00 66.75 96 GLY A N 1
ATOM 740 C CA . GLY A 1 96 ? 2.912 -25.146 -35.282 1.00 66.75 96 GLY A CA 1
ATOM 741 C C . GLY A 1 96 ? 3.910 -25.843 -34.362 1.00 66.75 96 GLY A C 1
ATOM 742 O O . GLY A 1 96 ? 3.696 -25.883 -33.150 1.00 66.75 96 GLY A O 1
ATOM 743 N N . GLU A 1 97 ? 5.029 -26.322 -34.906 1.00 63.66 97 GLU A N 1
ATOM 744 C CA . GLU A 1 97 ? 6.156 -26.874 -34.146 1.00 63.66 97 GLU A CA 1
ATOM 745 C C . GLU A 1 97 ? 6.843 -25.781 -33.305 1.00 63.66 97 GLU A C 1
ATOM 747 O O . GLU A 1 97 ? 7.090 -25.968 -32.109 1.00 63.66 97 GLU A O 1
ATOM 752 N N . VAL A 1 98 ? 7.062 -24.593 -33.885 1.00 64.69 98 VAL A N 1
ATOM 753 C CA . VAL A 1 98 ? 7.588 -23.423 -33.160 1.00 64.69 98 VAL A CA 1
ATOM 754 C C . VAL A 1 98 ? 6.611 -22.975 -32.074 1.00 64.69 98 VAL A C 1
ATOM 756 O O . VAL A 1 98 ? 7.021 -22.770 -30.937 1.00 64.69 98 VAL A O 1
ATOM 759 N N . LYS A 1 99 ? 5.308 -22.906 -32.364 1.00 58.47 99 LYS A N 1
ATOM 760 C CA . LYS A 1 99 ? 4.250 -22.514 -31.421 1.00 58.47 99 LYS A CA 1
ATOM 761 C C . LYS A 1 99 ? 4.080 -23.545 -30.307 1.00 58.47 99 LYS A C 1
ATOM 763 O O . LYS A 1 99 ? 3.848 -23.149 -29.173 1.00 58.47 99 LYS A O 1
ATOM 768 N N . ARG A 1 100 ? 4.258 -24.847 -30.568 1.00 64.50 100 ARG A N 1
ATOM 769 C CA . ARG A 1 100 ? 4.301 -25.892 -29.526 1.00 64.50 100 ARG A CA 1
ATOM 770 C C . ARG A 1 100 ? 5.513 -25.739 -28.604 1.00 64.50 100 ARG A C 1
ATOM 772 O O . ARG A 1 100 ? 5.374 -25.962 -27.408 1.00 64.50 100 ARG A O 1
ATOM 779 N N . ARG A 1 101 ? 6.660 -25.290 -29.126 1.00 59.94 101 ARG A N 1
ATOM 780 C CA . ARG A 1 101 ? 7.869 -25.002 -28.328 1.00 59.94 101 ARG A CA 1
ATOM 781 C C . ARG A 1 101 ? 7.837 -23.638 -27.627 1.00 59.94 101 ARG A C 1
ATOM 783 O O . ARG A 1 101 ? 8.478 -23.484 -26.592 1.00 59.94 101 ARG A O 1
ATOM 790 N N . LEU A 1 102 ? 7.101 -22.664 -28.170 1.00 53.66 102 LEU A N 1
ATOM 791 C CA . LEU A 1 102 ? 6.938 -21.316 -27.610 1.00 53.66 102 LEU A CA 1
ATOM 792 C C . LEU A 1 102 ? 5.697 -21.152 -26.731 1.00 53.66 102 LEU A C 1
ATOM 794 O O . LEU A 1 102 ? 5.580 -20.120 -26.070 1.00 53.66 102 LEU A O 1
ATOM 798 N N . ARG A 1 103 ? 4.783 -22.134 -26.708 1.00 51.34 103 ARG A N 1
ATOM 799 C CA . ARG A 1 103 ? 3.731 -22.240 -25.693 1.00 51.34 103 ARG A CA 1
ATOM 800 C C . ARG A 1 103 ? 4.417 -22.409 -24.340 1.00 51.34 103 ARG A C 1
ATOM 802 O O . ARG A 1 103 ? 4.570 -23.510 -23.822 1.00 51.34 103 ARG A O 1
ATOM 809 N N . ARG A 1 104 ? 4.809 -21.275 -23.754 1.00 50.31 104 ARG A N 1
ATOM 810 C CA . ARG A 1 104 ? 4.788 -21.095 -22.310 1.00 50.31 104 ARG A CA 1
ATOM 811 C C . ARG A 1 104 ? 3.445 -21.649 -21.871 1.00 50.31 104 ARG A C 1
ATOM 813 O O . ARG A 1 104 ? 2.416 -21.312 -22.461 1.00 50.31 104 ARG A O 1
ATOM 820 N N . HIS A 1 105 ? 3.494 -22.619 -20.967 1.00 45.78 105 HIS A N 1
ATOM 821 C CA . HIS A 1 105 ? 2.301 -23.281 -20.474 1.00 45.78 105 HIS A CA 1
ATOM 822 C C . HIS A 1 105 ? 1.290 -22.180 -20.127 1.00 45.78 105 HIS A C 1
ATOM 824 O O . HIS A 1 105 ? 1.682 -21.221 -19.461 1.00 45.78 105 HIS A O 1
ATOM 830 N N . PRO A 1 106 ? 0.019 -22.254 -20.540 1.00 49.47 106 PRO A N 1
ATOM 831 C CA . PRO A 1 106 ? -0.965 -21.291 -20.066 1.00 49.47 106 PRO A CA 1
ATOM 832 C C . PRO A 1 106 ? -1.015 -21.271 -18.529 1.00 49.47 106 PRO A C 1
ATOM 834 O O . PRO A 1 106 ? -1.353 -20.243 -17.968 1.00 49.47 106 PRO A O 1
ATOM 837 N N . ASP A 1 107 ? -0.550 -22.324 -17.834 1.00 50.00 107 ASP A N 1
ATOM 838 C CA . ASP A 1 107 ? -0.308 -22.261 -16.382 1.00 50.00 107 ASP A CA 1
ATOM 839 C C . ASP A 1 107 ? 0.871 -21.393 -15.952 1.00 50.00 107 ASP A C 1
ATOM 841 O O . ASP A 1 107 ? 0.850 -20.914 -14.830 1.00 50.00 107 ASP A O 1
ATOM 845 N N . SER A 1 108 ? 1.919 -21.180 -16.751 1.00 53.75 108 SER A N 1
ATOM 846 C CA . SER A 1 108 ? 2.998 -20.269 -16.350 1.00 53.75 108 SER A CA 1
ATOM 847 C C . SER A 1 108 ? 2.556 -18.815 -16.434 1.00 53.75 108 SER A C 1
ATOM 849 O O . SER A 1 108 ? 2.954 -18.029 -15.581 1.00 53.75 108 SER A O 1
ATOM 851 N N . ASP A 1 109 ? 1.702 -18.477 -17.404 1.00 47.72 109 ASP A N 1
ATOM 852 C CA . ASP A 1 109 ? 1.095 -17.147 -17.487 1.00 47.72 109 ASP A CA 1
ATOM 853 C C . ASP A 1 109 ? -0.095 -17.023 -16.532 1.00 47.72 109 ASP A C 1
ATOM 855 O O . ASP A 1 109 ? -0.201 -16.008 -15.868 1.00 47.72 109 ASP A O 1
ATOM 859 N N . ARG A 1 110 ? -0.896 -18.071 -16.299 1.00 45.72 110 ARG A N 1
ATOM 860 C CA . ARG A 1 110 ? -1.913 -18.093 -15.232 1.00 45.72 110 ARG A CA 1
ATOM 861 C C . ARG A 1 110 ? -1.289 -18.065 -13.835 1.00 45.72 110 ARG A C 1
ATOM 863 O O . ARG A 1 110 ? -1.880 -17.475 -12.949 1.00 45.72 110 ARG A O 1
ATOM 870 N N . LYS A 1 111 ? -0.083 -18.612 -13.627 1.00 49.88 111 LYS A N 1
ATOM 871 C CA . LYS A 1 111 ? 0.699 -18.473 -12.380 1.00 49.88 111 LYS A CA 1
ATOM 872 C C . LYS A 1 111 ? 1.457 -17.149 -12.297 1.00 49.88 111 LYS A C 1
ATOM 874 O O . LYS A 1 111 ? 1.683 -16.685 -11.189 1.00 49.88 111 LYS A O 1
ATOM 879 N N . ARG A 1 112 ? 1.861 -16.528 -13.412 1.00 45.12 112 ARG A N 1
ATOM 880 C CA . ARG A 1 112 ? 2.455 -15.175 -13.413 1.00 45.12 112 ARG A CA 1
ATOM 881 C C . ARG A 1 112 ? 1.403 -14.095 -13.217 1.00 45.12 112 ARG A C 1
ATOM 883 O O . ARG A 1 112 ? 1.627 -13.223 -12.392 1.00 45.12 112 ARG A O 1
ATOM 890 N N . PHE A 1 113 ? 0.258 -14.213 -13.881 1.00 40.28 113 PHE A N 1
ATOM 891 C CA . PHE A 1 113 ? -0.923 -13.420 -13.584 1.00 40.28 113 PHE A CA 1
ATOM 892 C C . PHE A 1 113 ? -1.420 -13.736 -12.183 1.00 40.28 113 PHE A C 1
ATOM 894 O O . PHE A 1 113 ? -1.529 -12.794 -11.443 1.00 40.28 113 PHE A O 1
ATOM 901 N N . ALA A 1 114 ? -1.542 -14.984 -11.716 1.00 42.34 114 ALA A N 1
ATOM 902 C CA . ALA A 1 114 ? -1.883 -15.230 -10.306 1.00 42.34 114 ALA A CA 1
ATOM 903 C C . ALA A 1 114 ? -0.835 -14.683 -9.320 1.00 42.34 114 ALA A C 1
ATOM 905 O O . ALA A 1 114 ? -1.201 -14.277 -8.235 1.00 42.34 114 ALA A O 1
ATOM 906 N N . ARG A 1 115 ? 0.456 -14.590 -9.667 1.00 45.88 115 ARG A N 1
ATOM 907 C CA . ARG A 1 115 ? 1.457 -13.906 -8.820 1.00 45.88 115 ARG A CA 1
ATOM 908 C C . ARG A 1 115 ? 1.369 -12.376 -8.893 1.00 45.88 115 ARG A C 1
ATOM 910 O O . ARG A 1 115 ? 1.672 -11.731 -7.904 1.00 45.88 115 ARG A O 1
ATOM 917 N N . GLN A 1 116 ? 0.943 -11.801 -10.020 1.00 42.22 116 GLN A N 1
ATOM 918 C CA . GLN A 1 116 ? 0.716 -10.355 -10.187 1.00 42.22 116 GLN A CA 1
ATOM 919 C C . GLN A 1 116 ? -0.693 -9.898 -9.772 1.00 42.22 116 GLN A C 1
ATOM 921 O O . GLN A 1 116 ? -0.890 -8.739 -9.439 1.00 42.22 116 GLN A O 1
ATOM 926 N N . THR A 1 117 ? -1.673 -10.793 -9.753 1.00 38.31 117 THR A N 1
ATOM 927 C CA . THR A 1 117 ? -3.042 -10.571 -9.287 1.00 38.31 117 THR A CA 1
ATOM 928 C C . THR A 1 117 ? -3.254 -11.141 -7.894 1.00 38.31 117 THR A C 1
ATOM 930 O O . THR A 1 117 ? -4.304 -10.897 -7.336 1.00 38.31 117 THR A O 1
ATOM 933 N N . ASN A 1 118 ? -2.268 -11.805 -7.282 1.00 38.34 118 ASN A N 1
ATOM 934 C CA . ASN A 1 118 ? -2.202 -11.951 -5.821 1.00 38.34 118 ASN A CA 1
ATOM 935 C C . ASN A 1 118 ? -1.819 -10.628 -5.126 1.00 38.34 118 ASN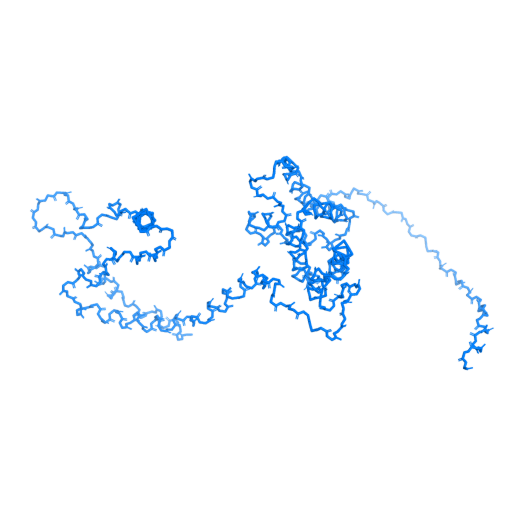 A C 1
ATOM 937 O O . ASN A 1 118 ? -1.781 -10.578 -3.903 1.00 38.34 118 ASN A O 1
ATOM 941 N N . TYR A 1 119 ? -1.568 -9.551 -5.885 1.00 43.62 119 TYR A N 1
ATOM 942 C CA . TYR A 1 119 ? -1.654 -8.181 -5.367 1.00 43.62 119 TYR A CA 1
ATOM 943 C C . TYR A 1 119 ? -3.104 -7.665 -5.297 1.00 43.62 119 TYR A C 1
ATOM 945 O O . TYR A 1 119 ? -3.340 -6.624 -4.690 1.00 43.62 119 TYR A O 1
ATOM 953 N N . LEU A 1 120 ? -4.096 -8.405 -5.821 1.00 39.88 120 LEU A N 1
ATOM 954 C CA . LEU A 1 120 ? -5.413 -8.411 -5.186 1.00 39.88 120 LEU A CA 1
ATOM 955 C C . LEU A 1 120 ? -5.228 -9.271 -3.947 1.00 39.88 120 LEU A C 1
ATOM 957 O O . LEU A 1 120 ? -5.304 -10.499 -4.001 1.00 39.88 120 LEU A O 1
ATOM 961 N N . VAL A 1 121 ? -4.874 -8.608 -2.848 1.00 43.78 121 VAL A N 1
ATOM 962 C CA . VAL A 1 121 ? -4.957 -9.211 -1.524 1.00 43.78 121 VAL A CA 1
ATOM 963 C C . VAL A 1 121 ? -6.309 -9.928 -1.459 1.00 43.78 121 VAL A C 1
ATOM 965 O O . VAL A 1 121 ? -7.301 -9.288 -1.828 1.00 43.78 121 VAL A O 1
ATOM 968 N N . PRO A 1 122 ? -6.357 -11.224 -1.086 1.00 43.84 122 PRO A N 1
ATOM 969 C CA . PRO A 1 122 ? -7.608 -11.961 -0.975 1.00 43.84 122 PRO A CA 1
ATOM 970 C C . PRO A 1 122 ? -8.654 -11.082 -0.300 1.00 43.84 122 PRO A C 1
ATOM 972 O O . PRO A 1 122 ? -8.315 -10.380 0.659 1.00 43.84 122 PRO A O 1
ATOM 975 N N . GLU A 1 123 ? -9.877 -11.070 -0.840 1.00 48.91 123 GLU A N 1
ATOM 976 C CA . GLU A 1 123 ? -11.040 -10.482 -0.172 1.00 48.91 123 GLU A CA 1
ATOM 977 C C . GLU A 1 123 ? -10.912 -10.772 1.322 1.00 48.91 123 GLU A C 1
ATOM 979 O O . GLU A 1 123 ? -10.825 -11.941 1.722 1.00 48.91 123 GLU A O 1
ATOM 984 N N . LEU A 1 124 ? -10.806 -9.698 2.114 1.00 50.72 124 LEU A N 1
ATOM 985 C CA . LEU A 1 124 ? -10.536 -9.753 3.553 1.00 50.72 124 LEU A CA 1
ATOM 986 C C . LEU A 1 124 ? -11.560 -10.654 4.279 1.00 50.72 124 LEU A C 1
ATOM 988 O O . LEU A 1 124 ? -11.273 -11.187 5.342 1.00 50.72 124 LEU A O 1
ATOM 992 N N . ASP A 1 125 ? -12.705 -10.897 3.640 1.00 47.66 125 ASP A N 1
ATOM 993 C CA . ASP A 1 125 ? -13.793 -11.771 4.074 1.00 47.66 125 ASP A CA 1
ATOM 994 C C . ASP A 1 125 ? -13.492 -13.281 4.049 1.00 47.66 125 ASP A C 1
ATOM 996 O O . ASP A 1 125 ? -14.247 -14.061 4.630 1.00 47.66 125 ASP A O 1
ATOM 1000 N N . THR A 1 126 ? -12.423 -13.743 3.390 1.00 48.19 126 THR A N 1
ATOM 1001 C CA . THR A 1 126 ? -12.149 -15.195 3.278 1.00 48.19 126 THR A CA 1
ATOM 1002 C C . THR A 1 126 ? -11.286 -15.767 4.401 1.00 48.19 126 THR A C 1
ATOM 1004 O O . THR A 1 126 ? -11.270 -16.984 4.591 1.00 48.19 126 THR A O 1
ATOM 1007 N N . PHE A 1 127 ? -10.624 -14.918 5.188 1.00 54.56 127 PHE A N 1
ATOM 1008 C CA . PHE A 1 127 ? -9.869 -15.331 6.369 1.00 54.56 127 PHE A CA 1
ATOM 1009 C C . PHE A 1 127 ? -10.701 -15.089 7.625 1.00 54.56 127 PHE A C 1
ATOM 1011 O O . PHE A 1 127 ? -10.450 -14.165 8.389 1.00 54.56 127 PHE A O 1
ATOM 1018 N N . LEU A 1 128 ? -11.706 -15.940 7.846 1.00 56.53 128 LEU A N 1
ATOM 1019 C CA . LEU A 1 128 ? -12.316 -16.041 9.168 1.00 56.53 128 LEU A CA 1
ATOM 1020 C C . LEU A 1 128 ? -11.268 -16.655 10.111 1.00 56.53 128 LEU A C 1
ATOM 1022 O O . LEU A 1 128 ? -10.908 -17.819 9.907 1.00 56.53 128 LEU A O 1
ATOM 1026 N N . PRO A 1 129 ? -10.745 -15.906 11.101 1.00 57.78 129 PRO A N 1
ATOM 1027 C CA . PRO A 1 129 ? -9.758 -16.437 12.028 1.00 57.78 129 PRO A CA 1
ATOM 1028 C C . PRO A 1 129 ? -10.349 -17.634 12.773 1.00 57.78 129 PRO A C 1
ATOM 1030 O O . PRO A 1 129 ? -11.537 -17.646 13.109 1.00 57.78 129 PRO A O 1
ATOM 1033 N N . ASP A 1 130 ? -9.520 -18.649 13.022 1.00 60.16 130 ASP A N 1
ATOM 1034 C CA . ASP A 1 130 ? -9.923 -19.822 13.791 1.00 60.16 130 ASP A CA 1
ATOM 1035 C C . ASP A 1 130 ? -10.483 -19.347 15.147 1.00 60.16 130 ASP A C 1
ATOM 1037 O O . ASP A 1 130 ? -9.734 -18.795 15.960 1.00 60.16 130 ASP A O 1
ATOM 1041 N N . PRO A 1 131 ? -11.778 -19.566 15.456 1.00 59.81 131 PRO A N 1
ATOM 1042 C CA . PRO A 1 131 ? -12.437 -18.967 16.623 1.00 59.81 131 PRO A CA 1
ATOM 1043 C C . PRO A 1 131 ? -11.866 -19.451 17.966 1.00 59.81 131 PRO A C 1
ATOM 1045 O O . PRO A 1 131 ? -12.280 -18.992 19.027 1.00 59.81 131 PRO A O 1
ATOM 1048 N N . LYS A 1 132 ? -10.925 -20.400 17.936 1.00 61.84 132 LYS A N 1
ATOM 1049 C CA . LYS A 1 132 ? -10.254 -20.961 19.108 1.00 61.84 132 LYS A CA 1
ATOM 1050 C C . LYS A 1 132 ? -9.010 -20.188 19.541 1.00 61.84 132 LYS A C 1
ATOM 1052 O O . LYS A 1 132 ? -8.583 -20.404 20.671 1.00 61.84 132 LYS A O 1
ATOM 1057 N N . LEU A 1 133 ? -8.421 -19.338 18.693 1.00 66.38 133 LEU A N 1
ATOM 1058 C CA . LEU A 1 133 ? -7.161 -18.663 19.035 1.00 66.38 133 LEU A CA 1
ATOM 1059 C C . LEU A 1 133 ? -7.333 -17.383 19.867 1.00 66.38 133 LEU A C 1
ATOM 1061 O O . LEU A 1 133 ? -6.349 -16.873 20.393 1.00 66.38 133 LEU A O 1
ATOM 1065 N N . GLY A 1 134 ? -8.566 -16.908 20.059 1.00 80.62 134 GLY A N 1
ATOM 1066 C CA . GLY A 1 134 ? -8.809 -15.596 20.658 1.00 80.62 134 GLY A CA 1
ATOM 1067 C C . GLY A 1 134 ? -8.390 -14.469 19.711 1.00 80.62 134 GLY A C 1
ATOM 1068 O O . GLY A 1 134 ? -7.540 -14.642 18.842 1.00 80.62 134 GLY A O 1
ATOM 1069 N N . VAL A 1 135 ? -9.032 -13.311 19.842 1.00 84.75 135 VAL A N 1
ATOM 1070 C CA . VAL A 1 135 ? -8.640 -12.131 19.063 1.00 84.75 135 VAL A CA 1
ATOM 1071 C C . VAL A 1 135 ? -7.312 -11.621 19.635 1.00 84.75 135 VAL A C 1
ATOM 1073 O O . VAL A 1 135 ? -7.231 -11.418 20.853 1.00 84.75 135 VAL A O 1
ATOM 1076 N N . PRO A 1 136 ? -6.257 -11.466 18.814 1.00 87.94 136 PRO A N 1
ATOM 1077 C CA . PRO A 1 136 ? -4.996 -10.916 19.287 1.00 87.94 136 PRO A CA 1
ATOM 1078 C C . PRO A 1 136 ? -5.200 -9.470 19.751 1.00 87.94 136 PRO A C 1
ATOM 1080 O O . PRO A 1 136 ? -5.998 -8.731 19.181 1.00 87.94 136 PRO A O 1
ATOM 1083 N N . LYS A 1 137 ? -4.486 -9.068 20.806 1.00 90.56 137 LYS A N 1
ATOM 1084 C CA . LYS A 1 137 ? -4.531 -7.686 21.317 1.00 90.56 137 LYS A CA 1
ATOM 1085 C C . LYS A 1 137 ? -3.645 -6.731 20.518 1.00 90.56 137 LYS A C 1
ATOM 1087 O O . LYS A 1 137 ? -3.872 -5.529 20.545 1.00 90.56 137 LYS A O 1
ATOM 1092 N N . GLU A 1 138 ? -2.631 -7.271 19.848 1.00 93.81 138 GLU A N 1
ATOM 1093 C CA . GLU A 1 138 ? -1.632 -6.534 19.080 1.00 93.81 138 GLU A CA 1
ATOM 1094 C C . GLU A 1 138 ? -1.258 -7.339 17.831 1.00 93.81 138 GLU A C 1
ATOM 1096 O O . GLU A 1 138 ? -1.329 -8.571 17.827 1.00 93.81 138 GLU A O 1
ATOM 1101 N N . VAL A 1 139 ? -0.843 -6.640 16.779 1.00 95.81 139 VAL A N 1
ATOM 1102 C CA . VAL A 1 139 ? -0.390 -7.215 15.513 1.00 95.81 139 VAL A CA 1
ATOM 1103 C C . VAL A 1 139 ? 1.047 -7.714 15.663 1.00 95.81 139 VAL A C 1
ATOM 1105 O O . VAL A 1 139 ? 1.959 -6.936 15.945 1.00 95.81 139 VAL A O 1
ATOM 1108 N N . GLY A 1 140 ? 1.273 -9.010 15.450 1.00 93.62 140 GLY A N 1
ATOM 1109 C CA . GLY A 1 140 ? 2.592 -9.621 15.551 1.00 93.62 140 GLY A CA 1
ATOM 1110 C C . GLY A 1 140 ? 3.453 -9.442 14.297 1.00 93.62 140 GLY A C 1
ATOM 1111 O O . GLY A 1 140 ? 2.976 -9.291 13.173 1.00 93.62 140 GLY A O 1
ATOM 1112 N N . GLU A 1 141 ? 4.773 -9.546 14.461 1.00 93.88 141 GLU A N 1
ATOM 1113 C CA . GLU A 1 141 ? 5.726 -9.447 13.344 1.00 93.88 141 GLU A CA 1
ATOM 1114 C C . GLU A 1 141 ? 5.696 -10.658 12.401 1.00 93.88 141 GLU A C 1
ATOM 1116 O O . GLU A 1 141 ? 6.065 -10.551 11.225 1.00 93.88 141 GLU A O 1
ATOM 1121 N N . MET A 1 142 ? 5.284 -11.824 12.905 1.00 92.38 142 MET A N 1
ATOM 1122 C CA . MET A 1 142 ? 5.298 -13.079 12.151 1.00 92.38 142 MET A CA 1
ATOM 1123 C C . MET A 1 142 ? 4.209 -13.080 11.073 1.00 92.38 142 MET A C 1
ATOM 1125 O O . MET A 1 142 ? 4.537 -13.189 9.885 1.00 92.38 142 MET A O 1
ATOM 1129 N N . HIS A 1 143 ? 2.954 -12.847 11.470 1.00 93.69 143 HIS A N 1
ATOM 1130 C CA . HIS A 1 143 ? 1.763 -12.905 10.613 1.00 93.69 143 HIS A CA 1
ATOM 1131 C C . HIS A 1 143 ? 0.922 -11.614 10.684 1.00 93.69 143 HIS A C 1
ATOM 1133 O O . HIS A 1 143 ? -0.277 -11.672 10.947 1.00 93.69 143 HIS A O 1
ATOM 1139 N N . PRO A 1 144 ? 1.502 -10.433 10.388 1.00 96.19 144 PRO A N 1
ATOM 1140 C CA . PRO A 1 144 ? 0.847 -9.158 10.674 1.00 96.19 144 PRO A CA 1
ATOM 1141 C C . PRO A 1 144 ? -0.506 -9.000 9.976 1.00 96.19 144 PRO A C 1
ATOM 1143 O O . PRO A 1 144 ? -1.452 -8.477 10.551 1.00 96.19 144 PRO A O 1
ATOM 1146 N N . LEU A 1 145 ? -0.630 -9.476 8.734 1.00 95.31 145 LEU A N 1
ATOM 1147 C CA . LEU A 1 145 ? -1.881 -9.377 7.976 1.00 95.31 145 LEU A CA 1
ATOM 1148 C C . LEU A 1 145 ? -3.015 -10.200 8.596 1.00 95.31 145 LEU A C 1
ATOM 1150 O O . LEU A 1 145 ? -4.162 -9.759 8.570 1.00 95.31 145 LEU A O 1
ATOM 1154 N N . GLU A 1 146 ? -2.699 -11.380 9.127 1.00 94.06 146 GLU A N 1
ATOM 1155 C CA . GLU A 1 146 ? -3.680 -12.269 9.755 1.00 94.06 146 GLU A CA 1
ATOM 1156 C C . GLU A 1 146 ? -4.144 -11.667 11.083 1.00 94.06 146 GLU A C 1
ATOM 1158 O O . GLU A 1 146 ? -5.348 -11.522 11.295 1.00 94.06 146 GLU A O 1
ATOM 1163 N N . ASP A 1 147 ? -3.200 -11.207 11.911 1.00 95.25 147 ASP A N 1
ATOM 1164 C CA . ASP A 1 147 ? -3.497 -10.589 13.206 1.00 95.25 147 ASP A CA 1
ATOM 1165 C C . ASP A 1 147 ? -4.341 -9.315 13.044 1.00 95.25 147 ASP A C 1
ATOM 1167 O O . ASP A 1 147 ? -5.365 -9.149 13.703 1.00 95.25 147 ASP A O 1
ATOM 1171 N N . PHE A 1 148 ? -3.978 -8.443 12.102 1.00 96.31 148 PHE A N 1
ATOM 1172 C CA . PHE A 1 148 ? -4.721 -7.212 11.816 1.00 96.31 148 PHE A CA 1
ATOM 1173 C C . PHE A 1 148 ? -6.122 -7.468 11.269 1.00 96.31 148 PHE A C 1
ATOM 1175 O O . PHE A 1 148 ? -7.080 -6.813 11.677 1.00 96.31 148 PHE A O 1
ATOM 1182 N N . THR A 1 149 ? -6.262 -8.451 10.377 1.00 93.50 149 THR A N 1
ATOM 1183 C CA . THR A 1 149 ? -7.580 -8.847 9.863 1.00 93.50 149 THR A CA 1
ATOM 1184 C C . THR A 1 149 ? -8.447 -9.405 10.987 1.00 93.50 149 THR A C 1
ATOM 1186 O O . THR A 1 149 ? -9.634 -9.082 11.058 1.00 93.50 149 THR A O 1
ATOM 1189 N N . ALA A 1 150 ? -7.865 -10.189 11.899 1.00 92.56 150 ALA A N 1
ATOM 1190 C CA . ALA A 1 150 ? -8.567 -10.707 13.065 1.00 92.56 150 ALA A CA 1
ATOM 1191 C C . ALA A 1 150 ? -9.018 -9.587 14.018 1.00 92.56 150 ALA A C 1
ATOM 1193 O O . ALA A 1 150 ? -10.150 -9.639 14.499 1.00 92.56 15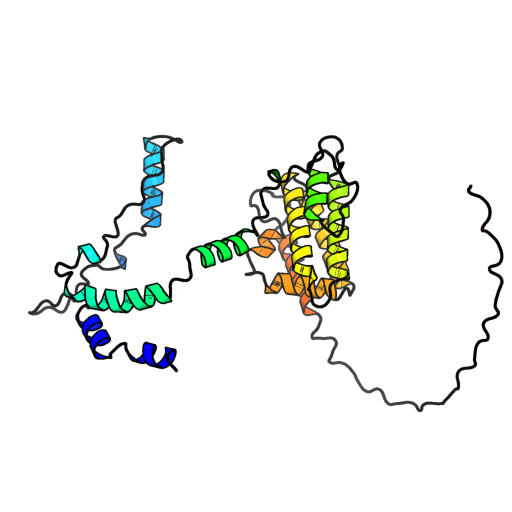0 ALA A O 1
ATOM 1194 N N . MET A 1 151 ? -8.183 -8.565 14.242 1.00 94.38 151 MET A N 1
ATOM 1195 C CA . MET A 1 151 ? -8.541 -7.402 15.064 1.00 94.38 151 MET A CA 1
ATOM 1196 C C . MET A 1 151 ? -9.685 -6.589 14.445 1.00 94.38 151 MET A C 1
ATOM 1198 O O . MET A 1 151 ? -10.667 -6.324 15.129 1.00 94.38 151 MET A O 1
ATOM 1202 N N . ILE A 1 152 ? -9.622 -6.257 13.151 1.00 94.31 152 ILE A N 1
ATOM 1203 C CA . ILE A 1 152 ? -10.676 -5.462 12.484 1.00 94.31 152 ILE A CA 1
ATOM 1204 C C . ILE A 1 152 ? -11.984 -6.243 12.337 1.00 94.31 152 ILE A C 1
ATOM 1206 O O . ILE A 1 152 ? -13.070 -5.672 12.388 1.00 94.31 152 ILE A O 1
ATOM 1210 N N . SER A 1 153 ? -11.904 -7.562 12.162 1.00 90.69 153 SER A N 1
ATOM 1211 C CA . SER A 1 153 ? -13.094 -8.414 12.048 1.00 90.69 153 SER A CA 1
ATOM 1212 C C . SER A 1 153 ? -13.766 -8.685 13.401 1.00 90.69 153 SER A C 1
ATOM 1214 O O . SER A 1 153 ? -14.824 -9.325 13.452 1.00 90.69 153 SER A O 1
ATOM 1216 N N . CYS A 1 154 ? -13.160 -8.236 14.504 1.00 88.69 154 CYS A N 1
ATOM 1217 C CA . CYS A 1 154 ? -13.694 -8.393 15.844 1.00 88.69 154 CYS A CA 1
ATOM 1218 C C . CYS A 1 154 ? -14.971 -7.560 16.007 1.00 88.69 154 CYS A C 1
ATOM 1220 O O . CYS A 1 154 ? -14.955 -6.339 15.945 1.00 88.69 154 CYS A O 1
ATOM 1222 N N . LYS A 1 155 ? -16.107 -8.229 16.230 1.00 86.69 155 LYS A N 1
ATOM 1223 C CA . LYS A 1 155 ? -17.404 -7.558 16.450 1.00 86.69 155 LYS A CA 1
ATOM 1224 C C . LYS A 1 155 ? -17.686 -7.245 17.917 1.00 86.69 155 LYS A C 1
ATOM 1226 O O . LYS A 1 155 ? -18.681 -6.591 18.215 1.00 86.69 155 LYS A O 1
ATOM 1231 N N . THR A 1 156 ? -16.902 -7.808 18.834 1.00 87.00 156 THR A N 1
ATOM 1232 C CA . THR A 1 156 ? -17.162 -7.705 20.276 1.00 87.00 156 THR A CA 1
ATOM 1233 C C . THR A 1 156 ? -16.601 -6.428 20.875 1.00 87.00 156 THR A C 1
ATOM 1235 O O . THR A 1 156 ? -17.212 -5.878 21.785 1.00 87.00 156 THR A O 1
ATOM 1238 N N . GLU A 1 157 ? -15.463 -5.967 20.366 1.00 88.50 157 GLU A N 1
ATOM 1239 C CA . GLU A 1 157 ? -14.767 -4.761 20.804 1.00 88.50 157 GLU A CA 1
ATOM 1240 C C . GLU A 1 157 ? -14.330 -3.995 19.557 1.00 88.50 157 GLU A C 1
ATOM 1242 O O . GLU A 1 157 ? -13.921 -4.612 18.573 1.00 88.50 157 GLU A O 1
ATOM 1247 N N . ASP A 1 158 ? -14.452 -2.670 19.594 1.00 91.81 158 ASP A N 1
ATOM 1248 C CA . ASP A 1 158 ? -13.929 -1.809 18.539 1.00 91.81 158 ASP A CA 1
ATOM 1249 C C . ASP A 1 158 ? -12.420 -1.671 18.740 1.00 91.81 158 ASP A C 1
ATOM 1251 O O . ASP A 1 158 ? -11.975 -0.988 19.658 1.00 91.81 158 ASP A O 1
ATOM 1255 N N . LEU A 1 159 ? -11.659 -2.413 17.935 1.00 94.06 159 LEU A N 1
ATOM 1256 C CA . LEU A 1 159 ? -10.195 -2.466 17.977 1.00 94.06 159 LEU A CA 1
ATOM 1257 C C . LEU A 1 159 ? -9.572 -1.769 16.764 1.00 94.06 159 LEU A C 1
ATOM 1259 O O . LEU A 1 159 ? -8.427 -2.051 16.409 1.00 94.06 159 LEU A O 1
ATOM 1263 N N . PHE A 1 160 ? -10.337 -0.942 16.048 1.00 94.00 160 PHE A N 1
ATOM 1264 C CA . PHE A 1 160 ? -9.911 -0.400 14.764 1.00 94.00 160 PHE A CA 1
ATOM 1265 C C . PHE A 1 160 ? -8.682 0.512 14.889 1.00 94.00 160 PHE A C 1
ATOM 1267 O O . PHE A 1 160 ? -7.692 0.316 14.177 1.00 94.00 160 PHE A O 1
ATOM 1274 N N . GLU A 1 161 ? -8.706 1.461 15.828 1.00 95.31 161 GLU A N 1
ATOM 1275 C CA . GLU A 1 161 ? -7.586 2.381 16.069 1.00 95.31 161 GLU A CA 1
ATOM 1276 C C . GLU A 1 161 ? -6.348 1.640 16.589 1.00 95.31 161 GLU A C 1
ATOM 1278 O O . GLU A 1 161 ? -5.235 1.875 16.108 1.00 95.31 161 GLU A O 1
ATOM 1283 N N . GLU A 1 162 ? -6.523 0.690 17.512 1.00 95.94 162 GLU A N 1
ATOM 1284 C CA . GLU A 1 162 ? -5.439 -0.146 18.027 1.00 95.94 162 GLU A CA 1
ATOM 1285 C C . GLU A 1 162 ? -4.824 -1.012 16.923 1.00 95.94 162 GLU A C 1
ATOM 1287 O O . GLU A 1 162 ? -3.599 -1.122 16.832 1.00 95.94 162 GLU A O 1
ATOM 1292 N N . ALA A 1 163 ? -5.651 -1.592 16.050 1.00 96.31 163 ALA A N 1
ATOM 1293 C CA . ALA A 1 163 ? -5.196 -2.407 14.931 1.00 96.31 163 ALA A CA 1
ATOM 1294 C C . ALA A 1 163 ? -4.369 -1.579 13.943 1.00 96.31 163 ALA A C 1
ATOM 1296 O O . ALA A 1 163 ? -3.301 -2.024 13.513 1.00 96.31 163 ALA A O 1
ATOM 1297 N N . ILE A 1 164 ? -4.826 -0.370 13.597 1.00 96.69 164 ILE A N 1
ATOM 1298 C CA . ILE A 1 164 ? -4.097 0.538 12.704 1.00 96.69 164 ILE A CA 1
ATOM 1299 C C . ILE A 1 164 ? -2.771 0.953 13.330 1.00 96.69 164 ILE A C 1
ATOM 1301 O O . ILE A 1 164 ? -1.733 0.818 12.679 1.00 96.69 164 ILE A O 1
ATOM 1305 N N . ALA A 1 165 ? -2.784 1.416 14.581 1.00 96.56 165 ALA A N 1
ATOM 1306 C CA . ALA A 1 165 ? -1.575 1.845 15.275 1.00 96.56 165 ALA A CA 1
ATOM 1307 C C . ALA A 1 165 ? -0.556 0.699 15.389 1.00 96.56 165 ALA A C 1
ATOM 1309 O O . ALA A 1 165 ? 0.628 0.879 15.096 1.00 96.56 165 ALA A O 1
ATOM 1310 N N . SER A 1 166 ? -1.022 -0.502 15.743 1.00 97.06 166 SER A N 1
ATOM 1311 C CA . SER A 1 166 ? -0.179 -1.687 15.878 1.00 97.06 166 SER A CA 1
ATOM 1312 C C . SER A 1 166 ? 0.394 -2.141 14.530 1.00 97.06 166 SER A C 1
ATOM 1314 O O . SER A 1 166 ? 1.607 -2.314 14.402 1.00 97.06 166 SER A O 1
ATOM 1316 N N . MET A 1 167 ? -0.427 -2.228 13.478 1.00 97.44 167 MET A N 1
ATOM 1317 C CA . MET A 1 167 ? 0.037 -2.567 12.128 1.00 97.44 167 MET A CA 1
ATOM 1318 C C . MET A 1 167 ? 1.019 -1.525 11.573 1.00 97.44 167 MET A C 1
ATOM 1320 O O . MET A 1 167 ? 1.993 -1.883 10.904 1.00 97.44 167 MET A O 1
ATOM 1324 N N . PHE A 1 168 ? 0.800 -0.240 11.859 1.00 96.00 168 PHE A N 1
ATOM 1325 C CA . PHE A 1 168 ? 1.703 0.826 11.434 1.00 96.00 168 PHE A CA 1
ATOM 1326 C C . PHE A 1 168 ? 3.050 0.768 12.166 1.00 96.00 168 PHE A C 1
ATOM 1328 O O . PHE A 1 168 ? 4.097 0.943 11.542 1.00 96.00 168 PHE A O 1
ATOM 1335 N N . SER A 1 169 ? 3.045 0.423 13.456 1.00 97.00 169 SER A N 1
ATOM 1336 C CA . SER A 1 169 ? 4.265 0.134 14.217 1.00 97.00 169 SER A CA 1
ATOM 1337 C C . SER A 1 169 ? 5.048 -1.034 13.600 1.00 97.00 169 SER A C 1
ATOM 1339 O O . SER A 1 169 ? 6.243 -0.903 13.325 1.00 97.00 169 SER A O 1
ATOM 1341 N N . VAL A 1 170 ? 4.372 -2.141 13.254 1.00 97.50 170 VAL A N 1
ATOM 1342 C CA . VAL A 1 170 ? 5.012 -3.272 12.556 1.00 97.50 170 VAL A CA 1
ATOM 1343 C C . VAL A 1 170 ? 5.571 -2.848 11.196 1.00 97.50 170 VAL A C 1
ATOM 1345 O O . VAL A 1 170 ? 6.673 -3.250 10.826 1.00 97.50 170 VAL A O 1
ATOM 1348 N N . PHE A 1 171 ? 4.858 -2.006 10.448 1.00 96.19 171 PHE A N 1
ATOM 1349 C CA . PHE A 1 171 ? 5.346 -1.439 9.190 1.00 96.19 171 PHE A CA 1
ATOM 1350 C C . PHE A 1 171 ? 6.647 -0.640 9.377 1.00 96.19 171 PHE A C 1
ATOM 1352 O O . PHE A 1 171 ? 7.627 -0.895 8.668 1.00 96.19 171 PHE A O 1
ATOM 1359 N N . GLN A 1 172 ? 6.690 0.275 10.351 1.00 96.06 172 GLN A N 1
ATOM 1360 C CA . GLN A 1 172 ? 7.889 1.059 10.656 1.00 96.06 172 GLN A CA 1
ATOM 1361 C C . GLN A 1 172 ? 9.052 0.164 11.095 1.00 96.06 172 GLN A C 1
ATOM 1363 O O . GLN A 1 172 ? 10.183 0.365 10.649 1.00 96.06 172 GLN A O 1
ATOM 1368 N N . LEU A 1 173 ? 8.775 -0.862 11.904 1.00 96.56 173 LEU A N 1
ATOM 1369 C CA . LEU A 1 173 ? 9.767 -1.834 12.349 1.00 96.56 173 LEU A CA 1
ATOM 1370 C C . LEU A 1 173 ? 10.333 -2.654 11.184 1.00 96.56 173 LEU A C 1
ATOM 1372 O O . LEU A 1 173 ? 11.547 -2.825 11.088 1.00 96.56 173 LEU A O 1
ATOM 1376 N N . LEU A 1 174 ? 9.481 -3.135 10.273 1.00 96.31 174 LEU A N 1
ATOM 1377 C CA . LEU A 1 174 ? 9.907 -3.895 9.095 1.00 96.31 174 LEU A CA 1
ATOM 1378 C C . LEU A 1 174 ? 10.836 -3.076 8.200 1.00 96.31 174 LEU A C 1
ATOM 1380 O O . LEU A 1 174 ? 11.804 -3.626 7.679 1.00 96.31 174 LEU A O 1
ATOM 1384 N N . ILE A 1 175 ? 10.563 -1.780 8.044 1.00 96.12 175 ILE A N 1
ATOM 1385 C CA . ILE A 1 175 ? 11.422 -0.865 7.288 1.00 96.12 175 ILE A CA 1
ATOM 1386 C C . ILE A 1 175 ? 12.712 -0.588 8.058 1.00 96.12 175 ILE A C 1
ATOM 1388 O O . ILE A 1 175 ? 13.796 -0.747 7.504 1.00 96.12 175 ILE A O 1
ATOM 1392 N N . GLY A 1 176 ? 12.619 -0.229 9.339 1.00 95.19 176 GLY A N 1
ATOM 1393 C CA . GLY A 1 176 ? 13.775 0.078 10.182 1.00 95.19 176 GLY A CA 1
ATOM 1394 C C . GLY A 1 176 ? 14.757 -1.088 10.303 1.00 95.19 176 GLY A C 1
ATOM 1395 O O . GLY A 1 176 ? 15.962 -0.874 10.232 1.00 95.19 176 GLY A O 1
ATOM 1396 N N . ALA A 1 177 ? 14.254 -2.319 10.396 1.00 95.12 177 ALA A N 1
ATOM 1397 C CA . ALA A 1 177 ? 15.053 -3.537 10.507 1.00 95.12 177 ALA A CA 1
ATOM 1398 C C . ALA A 1 177 ? 15.438 -4.169 9.154 1.00 95.12 177 ALA A C 1
ATOM 1400 O O . ALA A 1 177 ? 16.039 -5.245 9.143 1.00 95.12 177 ALA A O 1
ATOM 1401 N N . SER A 1 178 ? 15.068 -3.561 8.022 1.00 94.44 178 SER A N 1
ATOM 1402 C CA . SER A 1 178 ? 15.398 -4.109 6.705 1.00 94.44 178 SER A CA 1
ATOM 1403 C C . SER A 1 178 ? 16.881 -3.928 6.380 1.00 94.44 178 SER A C 1
ATOM 1405 O O . SER A 1 178 ? 17.464 -2.871 6.632 1.00 94.44 178 SER A O 1
ATOM 1407 N N . ILE A 1 179 ? 17.473 -4.957 5.777 1.00 93.06 179 ILE A N 1
ATOM 1408 C CA . ILE A 1 179 ? 18.820 -4.923 5.206 1.00 93.06 179 ILE A CA 1
ATOM 1409 C C . ILE A 1 179 ? 18.649 -4.995 3.690 1.00 93.06 179 ILE A C 1
ATOM 1411 O O . ILE A 1 179 ? 18.096 -5.963 3.171 1.00 93.06 179 ILE A O 1
ATOM 1415 N N . ASP A 1 180 ? 19.068 -3.946 2.983 1.00 90.06 180 ASP A N 1
ATOM 1416 C CA . ASP A 1 180 ? 18.961 -3.837 1.521 1.00 90.06 180 ASP A CA 1
ATOM 1417 C C . ASP A 1 180 ? 17.537 -4.065 0.964 1.00 90.06 180 ASP A C 1
ATOM 1419 O O . ASP A 1 180 ? 17.348 -4.517 -0.166 1.00 90.06 180 ASP A O 1
ATOM 1423 N N . GLY A 1 181 ? 16.509 -3.720 1.745 1.00 90.50 181 GLY A N 1
ATOM 1424 C CA . GLY A 1 181 ? 15.110 -3.769 1.312 1.00 90.50 181 GLY A CA 1
ATOM 1425 C C . GLY A 1 181 ? 14.478 -5.162 1.297 1.00 90.50 181 GLY A C 1
ATOM 1426 O O . GLY A 1 181 ? 13.388 -5.329 0.745 1.00 90.50 181 GLY A O 1
ATOM 1427 N N . ASP A 1 182 ? 15.118 -6.158 1.915 1.00 93.75 182 ASP A N 1
ATOM 1428 C CA . ASP A 1 182 ? 14.627 -7.537 2.051 1.00 93.75 182 ASP A CA 1
ATOM 1429 C C . ASP A 1 182 ? 13.194 -7.649 2.611 1.00 93.75 182 ASP A C 1
ATOM 1431 O O . ASP A 1 182 ? 12.438 -8.546 2.232 1.00 93.75 182 ASP A O 1
ATOM 1435 N N . ARG A 1 183 ? 12.789 -6.713 3.477 1.00 93.38 183 ARG A N 1
ATOM 1436 C CA . ARG A 1 183 ? 11.475 -6.687 4.144 1.00 93.38 183 ARG A CA 1
ATOM 1437 C C . ARG A 1 183 ? 10.480 -5.723 3.509 1.00 93.38 183 ARG A C 1
ATOM 1439 O O . ARG A 1 183 ? 9.318 -5.695 3.920 1.00 93.38 183 ARG A O 1
ATOM 1446 N N . PHE A 1 184 ? 10.886 -4.955 2.498 1.00 93.31 184 PHE A N 1
ATOM 1447 C CA . PHE A 1 184 ? 10.038 -3.910 1.922 1.00 93.31 184 PHE A CA 1
ATOM 1448 C C . PHE A 1 184 ? 8.770 -4.466 1.281 1.00 93.31 184 PHE A C 1
ATOM 1450 O O . PHE A 1 184 ? 7.724 -3.844 1.391 1.00 93.31 184 PHE A O 1
ATOM 1457 N N . GLU A 1 185 ? 8.815 -5.656 0.680 1.00 89.62 185 GLU A N 1
ATOM 1458 C CA . GLU A 1 185 ? 7.612 -6.287 0.119 1.00 89.62 185 GLU A CA 1
ATOM 1459 C C . GLU A 1 185 ? 6.564 -6.609 1.200 1.00 89.62 185 GLU A C 1
ATOM 1461 O O . GLU A 1 185 ? 5.365 -6.372 1.012 1.00 89.62 185 GLU A O 1
ATOM 1466 N N . LYS A 1 186 ? 7.017 -7.079 2.370 1.00 92.50 186 LYS A N 1
ATOM 1467 C CA . LYS A 1 186 ? 6.141 -7.332 3.519 1.00 92.50 186 LYS A CA 1
ATOM 1468 C C . LYS A 1 186 ? 5.576 -6.018 4.064 1.00 92.50 186 LYS A C 1
ATOM 1470 O O . LYS A 1 186 ? 4.369 -5.923 4.258 1.00 92.50 186 LYS A O 1
ATOM 1475 N N . ALA A 1 187 ? 6.416 -4.992 4.212 1.00 94.19 187 ALA A N 1
ATOM 1476 C CA . ALA A 1 187 ? 5.991 -3.659 4.642 1.00 94.19 187 ALA A CA 1
ATOM 1477 C C . ALA A 1 187 ? 4.949 -3.040 3.688 1.00 94.19 187 ALA A C 1
ATOM 1479 O O . ALA A 1 187 ? 3.923 -2.530 4.137 1.00 94.19 187 ALA A O 1
ATOM 1480 N N . THR A 1 188 ? 5.148 -3.159 2.370 1.00 92.56 188 THR A N 1
ATOM 1481 C CA . THR A 1 188 ? 4.177 -2.697 1.365 1.00 92.56 188 THR A CA 1
ATOM 1482 C C . THR A 1 188 ? 2.838 -3.426 1.491 1.00 92.56 188 THR A C 1
ATOM 1484 O O . THR A 1 188 ? 1.781 -2.814 1.349 1.00 92.56 188 THR A O 1
ATOM 1487 N N . SER A 1 189 ? 2.862 -4.721 1.804 1.00 90.00 189 SER A N 1
ATOM 1488 C CA . SER A 1 189 ? 1.636 -5.492 2.026 1.00 90.00 189 SER A CA 1
ATOM 1489 C C . SER A 1 189 ? 0.887 -5.023 3.281 1.00 90.00 189 SER A C 1
ATOM 1491 O O . SER A 1 189 ? -0.335 -4.880 3.240 1.00 90.00 189 SER A O 1
ATOM 1493 N N . CYS A 1 190 ? 1.612 -4.718 4.365 1.00 94.56 190 CYS A N 1
ATOM 1494 C CA . CYS A 1 190 ? 1.052 -4.164 5.600 1.00 94.56 190 CYS A CA 1
ATOM 1495 C C . CYS A 1 190 ? 0.351 -2.820 5.358 1.00 94.56 190 CYS A C 1
ATOM 1497 O O . CYS A 1 190 ? -0.836 -2.685 5.647 1.00 94.56 190 CYS A O 1
ATOM 1499 N N . ILE A 1 191 ? 1.039 -1.843 4.755 1.00 94.50 191 ILE A N 1
ATOM 1500 C CA . ILE A 1 191 ? 0.460 -0.508 4.531 1.00 94.50 191 ILE A CA 1
ATOM 1501 C C . ILE A 1 191 ? -0.731 -0.544 3.556 1.00 94.50 191 ILE A C 1
ATOM 1503 O O . ILE A 1 191 ? -1.706 0.183 3.736 1.00 94.50 191 ILE A O 1
ATOM 1507 N N . ALA A 1 192 ? -0.713 -1.446 2.567 1.00 89.31 192 ALA A N 1
ATOM 1508 C CA . ALA A 1 192 ? -1.843 -1.661 1.663 1.00 89.31 192 ALA A CA 1
ATOM 1509 C C . ALA A 1 192 ? -3.066 -2.280 2.367 1.00 89.31 192 ALA A C 1
ATOM 1511 O O . ALA A 1 192 ? -4.203 -2.070 1.935 1.00 89.31 192 ALA A O 1
ATOM 1512 N N . ALA A 1 193 ? -2.865 -3.063 3.431 1.00 91.69 193 ALA A N 1
ATOM 1513 C CA . ALA A 1 193 ? -3.953 -3.540 4.280 1.00 91.69 193 ALA A CA 1
ATOM 1514 C C . ALA A 1 193 ? -4.530 -2.412 5.141 1.00 91.69 193 ALA A C 1
ATOM 1516 O O . ALA A 1 193 ? -5.749 -2.249 5.142 1.00 91.69 193 ALA A O 1
ATOM 1517 N N . VAL A 1 194 ? -3.676 -1.587 5.762 1.00 93.75 194 VAL A N 1
ATOM 1518 C CA . VAL A 1 194 ? -4.110 -0.404 6.528 1.00 93.75 194 VAL A CA 1
ATOM 1519 C C . VAL A 1 194 ? -4.946 0.526 5.658 1.00 93.75 194 VAL A C 1
ATOM 1521 O O . VAL A 1 194 ? -6.068 0.855 6.024 1.00 93.75 194 VAL A O 1
ATOM 1524 N N . ARG A 1 195 ? -4.467 0.873 4.457 1.00 92.00 195 ARG A N 1
ATOM 1525 C CA . ARG A 1 195 ? -5.219 1.742 3.544 1.00 92.00 195 ARG A CA 1
ATOM 1526 C C . ARG A 1 195 ? -6.613 1.205 3.241 1.00 92.00 195 ARG A C 1
ATOM 1528 O O . ARG A 1 195 ? -7.576 1.964 3.239 1.00 92.00 195 ARG A O 1
ATOM 1535 N N . ARG A 1 196 ? -6.724 -0.092 2.939 1.00 88.06 196 ARG A N 1
ATOM 1536 C CA . ARG A 1 196 ? -8.019 -0.709 2.623 1.00 88.06 196 ARG A CA 1
ATOM 1537 C C . ARG A 1 196 ? -8.953 -0.679 3.826 1.00 88.06 196 ARG A C 1
ATOM 1539 O O . ARG A 1 196 ? -10.120 -0.363 3.645 1.00 88.06 196 ARG A O 1
ATOM 1546 N N . ALA A 1 197 ? -8.439 -0.954 5.022 1.00 91.81 197 ALA A N 1
ATOM 1547 C CA . ALA A 1 197 ? -9.212 -0.852 6.253 1.00 91.81 197 ALA A CA 1
ATOM 1548 C C . ALA A 1 197 ? -9.715 0.580 6.496 1.00 91.81 197 ALA A C 1
ATOM 1550 O O . ALA A 1 197 ? -10.905 0.762 6.728 1.00 91.81 197 ALA A O 1
ATOM 1551 N N . CYS A 1 198 ? -8.847 1.587 6.358 1.00 91.88 198 CYS A N 1
ATOM 1552 C CA . CYS A 1 198 ? -9.221 2.999 6.464 1.00 91.88 198 CYS A CA 1
ATOM 1553 C C . CYS A 1 198 ? -10.294 3.385 5.446 1.00 91.88 198 CYS A C 1
ATOM 1555 O O . CYS A 1 198 ? -11.301 3.966 5.822 1.00 91.88 198 CYS A O 1
ATOM 1557 N N . ARG A 1 199 ? -10.132 2.990 4.180 1.00 87.69 199 ARG A N 1
ATOM 1558 C CA . ARG A 1 199 ? -11.118 3.267 3.129 1.00 87.69 199 ARG A CA 1
ATOM 1559 C C . ARG A 1 199 ? -12.481 2.629 3.396 1.00 87.69 199 ARG A C 1
ATOM 1561 O O . ARG A 1 199 ? -13.499 3.257 3.158 1.00 87.69 199 ARG A O 1
ATOM 1568 N N . VAL A 1 200 ? -12.515 1.379 3.857 1.00 88.94 200 VAL A N 1
ATOM 1569 C CA . VAL A 1 200 ? -13.780 0.675 4.144 1.00 88.94 200 VAL A CA 1
ATOM 1570 C C . VAL A 1 200 ? -14.536 1.311 5.314 1.00 88.94 200 VAL A C 1
ATOM 1572 O O . VAL A 1 200 ? -15.759 1.221 5.354 1.00 88.94 200 VAL A O 1
ATOM 1575 N N . ASN A 1 201 ? -13.822 1.951 6.241 1.00 90.06 201 ASN A N 1
ATOM 1576 C CA . ASN A 1 201 ? -14.400 2.586 7.425 1.00 90.06 201 ASN A CA 1
ATOM 1577 C C . ASN A 1 201 ? -14.494 4.119 7.304 1.00 90.06 201 ASN A C 1
ATOM 1579 O O . ASN A 1 201 ? -14.730 4.775 8.308 1.00 90.06 201 ASN A O 1
ATOM 1583 N N . ASP A 1 202 ? -14.306 4.688 6.106 1.00 90.81 202 ASP A N 1
ATOM 1584 C CA . ASP A 1 202 ? -14.309 6.141 5.853 1.00 90.81 202 ASP A CA 1
ATOM 1585 C C . ASP A 1 202 ? -13.282 6.947 6.690 1.00 90.81 202 ASP A C 1
ATOM 1587 O O . ASP A 1 202 ? -13.419 8.151 6.896 1.00 90.81 202 ASP A O 1
ATOM 1591 N N . GLU A 1 203 ? -12.190 6.305 7.114 1.00 92.31 203 GLU A N 1
ATOM 1592 C CA . GLU A 1 203 ? -11.109 6.873 7.939 1.00 92.31 203 GLU A CA 1
ATOM 1593 C C . GLU A 1 203 ? -9.841 7.164 7.111 1.00 92.31 203 GLU A C 1
ATOM 1595 O O . GLU A 1 203 ? -8.698 7.002 7.548 1.00 92.31 203 GLU A O 1
ATOM 1600 N N . GLU A 1 204 ? -10.009 7.584 5.856 1.00 86.69 204 GLU A N 1
ATOM 1601 C CA . GLU A 1 204 ? -8.889 7.839 4.936 1.00 86.69 204 GLU A CA 1
ATOM 1602 C C . GLU A 1 204 ? -7.986 8.991 5.396 1.00 86.69 204 GLU A C 1
ATOM 1604 O O . GLU A 1 204 ? -6.781 8.987 5.133 1.00 86.69 204 GLU A O 1
ATOM 1609 N N . LYS A 1 205 ? -8.542 9.956 6.137 1.00 88.25 205 LYS A N 1
ATOM 1610 C CA . LYS A 1 205 ? -7.766 11.049 6.732 1.00 88.25 205 LYS A CA 1
ATOM 1611 C C . LYS A 1 205 ? -6.730 10.520 7.724 1.00 88.25 205 LYS A C 1
ATOM 1613 O O . LYS A 1 205 ? -5.570 10.916 7.657 1.00 88.25 205 LYS A O 1
ATOM 1618 N N . ARG A 1 206 ? -7.124 9.567 8.574 1.00 91.00 206 ARG A N 1
ATOM 1619 C CA . ARG A 1 206 ? -6.236 8.930 9.553 1.00 91.00 206 ARG A CA 1
ATOM 1620 C C . ARG A 1 206 ? -5.041 8.263 8.876 1.00 91.00 206 ARG A C 1
ATOM 1622 O O . ARG A 1 206 ? -3.914 8.380 9.348 1.00 91.00 206 ARG A O 1
ATOM 1629 N N . PHE A 1 207 ? -5.282 7.599 7.746 1.00 92.31 207 PHE A N 1
ATOM 1630 C CA . PHE A 1 207 ? -4.225 6.994 6.938 1.00 92.31 207 PHE A CA 1
ATOM 1631 C C . PHE A 1 207 ? -3.232 8.033 6.401 1.00 92.31 207 PHE A C 1
ATOM 1633 O O . PHE A 1 207 ? -2.022 7.814 6.462 1.00 92.31 207 PHE A O 1
ATOM 1640 N N . ASN A 1 208 ? -3.735 9.162 5.898 1.00 88.94 208 ASN A N 1
ATOM 1641 C CA . ASN A 1 208 ? -2.890 10.234 5.376 1.00 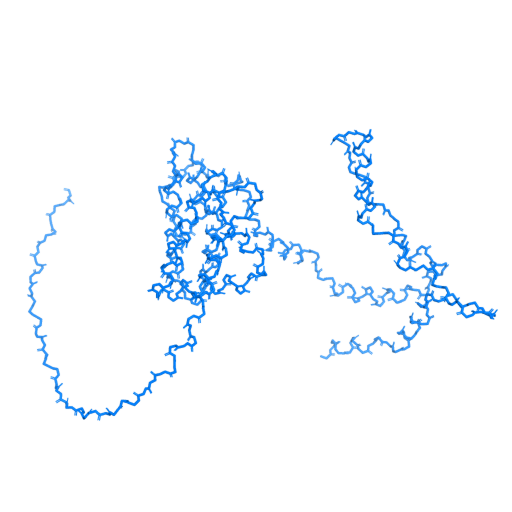88.94 208 ASN A CA 1
ATOM 1642 C C . ASN A 1 208 ? -2.020 10.847 6.483 1.00 88.94 208 ASN A C 1
ATOM 1644 O O . ASN A 1 208 ? -0.820 10.998 6.273 1.00 88.94 208 ASN A O 1
ATOM 1648 N N . ASP A 1 209 ? -2.585 11.106 7.666 1.00 91.44 209 ASP A N 1
ATOM 1649 C CA . ASP A 1 209 ? -1.844 11.644 8.816 1.00 91.44 209 ASP A CA 1
ATOM 1650 C C . ASP A 1 209 ? -0.675 10.719 9.218 1.00 91.44 209 ASP A C 1
ATOM 1652 O O . ASP A 1 209 ? 0.449 11.174 9.442 1.00 91.44 209 ASP A O 1
ATOM 1656 N N . LEU A 1 210 ? -0.909 9.400 9.243 1.00 92.75 210 LEU A N 1
ATOM 1657 C CA . LEU A 1 210 ? 0.130 8.404 9.534 1.00 92.75 210 LEU A CA 1
ATOM 1658 C C . LEU A 1 210 ? 1.227 8.386 8.462 1.00 92.75 210 LEU A C 1
ATOM 1660 O O . LEU A 1 210 ? 2.417 8.311 8.779 1.00 92.75 210 LEU A O 1
ATOM 1664 N N . LEU A 1 211 ? 0.854 8.465 7.182 1.00 90.56 211 LEU A N 1
ATOM 1665 C CA . LEU A 1 211 ? 1.834 8.541 6.098 1.00 90.56 211 LEU A CA 1
ATOM 1666 C C . LEU A 1 211 ? 2.678 9.813 6.174 1.00 90.56 211 LEU A C 1
ATOM 1668 O O . LEU A 1 211 ? 3.884 9.738 5.941 1.00 90.56 211 LEU A O 1
ATOM 1672 N N . GLU A 1 212 ? 2.082 10.955 6.517 1.00 89.38 212 GLU A N 1
ATOM 1673 C CA . GLU A 1 212 ? 2.829 12.198 6.716 1.00 89.38 212 GLU A CA 1
ATOM 1674 C C . GLU A 1 212 ? 3.852 12.073 7.842 1.00 89.38 212 GLU A C 1
ATOM 1676 O O . GLU A 1 212 ? 5.006 12.468 7.662 1.00 89.38 212 GLU A O 1
ATOM 1681 N N . GLU A 1 213 ? 3.471 11.461 8.964 1.00 91.31 213 GLU A N 1
ATOM 1682 C CA . GLU A 1 213 ? 4.385 11.180 10.071 1.00 91.31 213 GLU A CA 1
ATOM 1683 C C . GLU A 1 213 ? 5.559 10.295 9.621 1.00 91.31 213 GLU A C 1
ATOM 1685 O O . GLU A 1 213 ? 6.723 10.568 9.935 1.00 91.31 213 GLU A O 1
ATOM 1690 N N . PHE A 1 214 ? 5.284 9.263 8.820 1.00 92.38 214 PHE A N 1
ATOM 1691 C CA . PHE A 1 214 ? 6.327 8.396 8.278 1.00 92.38 214 PHE A CA 1
ATOM 1692 C C . PHE A 1 214 ? 7.252 9.117 7.289 1.00 92.38 214 PHE A C 1
ATOM 1694 O O . PHE A 1 214 ? 8.471 8.934 7.348 1.00 92.38 214 PHE A O 1
ATOM 1701 N N . VAL A 1 215 ? 6.713 9.963 6.407 1.00 89.94 215 VAL A N 1
ATOM 1702 C CA . VAL A 1 215 ? 7.521 10.772 5.480 1.00 89.94 215 VAL A CA 1
ATOM 1703 C C . VAL A 1 215 ? 8.403 11.751 6.256 1.00 89.94 215 VAL A C 1
ATOM 1705 O O . VAL A 1 215 ? 9.602 11.826 5.987 1.00 89.94 215 VAL A O 1
ATOM 1708 N N . ALA A 1 216 ? 7.865 12.419 7.279 1.00 89.88 216 ALA A N 1
ATOM 1709 C CA . ALA A 1 216 ? 8.644 13.293 8.155 1.00 89.88 216 ALA A CA 1
ATOM 1710 C C . ALA A 1 216 ? 9.772 12.528 8.879 1.00 89.88 216 ALA A C 1
ATOM 1712 O O . ALA A 1 216 ? 10.900 13.014 8.981 1.00 89.88 216 ALA A O 1
ATOM 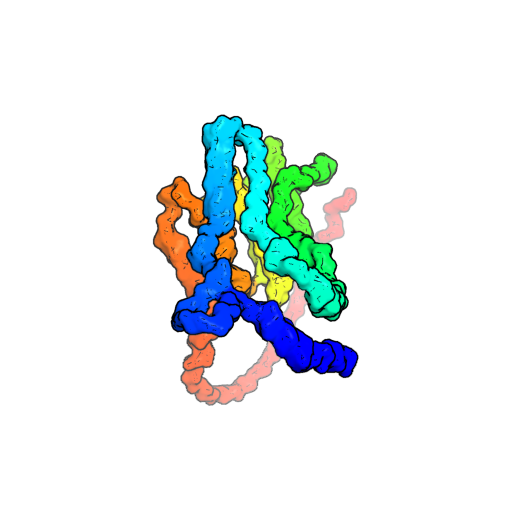1713 N N . SER A 1 217 ? 9.510 11.292 9.320 1.00 88.75 217 SER A N 1
ATOM 1714 C CA . SER A 1 217 ? 10.533 10.408 9.900 1.00 88.75 217 SER A CA 1
ATOM 1715 C C . SER A 1 217 ? 11.637 10.042 8.895 1.00 88.75 217 SER A C 1
ATOM 1717 O O . SER A 1 217 ? 12.824 10.009 9.240 1.00 88.75 217 SER A O 1
ATOM 1719 N N . ALA A 1 218 ? 11.280 9.821 7.625 1.00 89.62 218 ALA A N 1
ATOM 1720 C CA . ALA A 1 218 ? 12.243 9.567 6.556 1.00 89.62 218 ALA A CA 1
ATOM 1721 C C . ALA A 1 218 ? 13.138 10.790 6.292 1.00 89.62 218 ALA A C 1
ATOM 1723 O O . ALA A 1 218 ? 14.361 10.653 6.185 1.00 89.62 218 ALA A O 1
ATOM 1724 N N . GLU A 1 219 ? 12.557 11.990 6.251 1.00 88.75 219 GLU A N 1
ATOM 1725 C CA . GLU A 1 219 ? 13.293 13.255 6.131 1.00 88.75 219 GLU A CA 1
ATOM 1726 C C . GLU A 1 219 ? 14.263 13.463 7.306 1.00 88.75 219 GLU A C 1
ATOM 1728 O O . GLU A 1 219 ? 15.405 13.882 7.091 1.00 88.75 219 GLU A O 1
ATOM 1733 N N . GLY A 1 220 ? 13.865 13.045 8.514 1.00 89.88 220 GLY A N 1
ATOM 1734 C CA . GLY A 1 220 ? 14.659 13.071 9.749 1.00 89.88 220 GLY A CA 1
ATOM 1735 C C . GLY A 1 220 ? 15.917 12.188 9.769 1.00 89.88 220 GLY A C 1
ATOM 1736 O O . GLY A 1 220 ? 16.632 12.173 10.769 1.00 89.88 220 GLY A O 1
ATOM 1737 N N . GLY A 1 221 ? 16.230 11.476 8.680 1.00 88.56 221 GLY A N 1
ATOM 1738 C CA . GLY A 1 221 ? 17.500 10.759 8.509 1.00 88.56 221 GLY A CA 1
ATOM 1739 C C . GLY A 1 221 ? 17.405 9.235 8.572 1.00 88.56 221 GLY A C 1
ATOM 1740 O O . GLY A 1 221 ? 18.438 8.563 8.529 1.00 88.56 221 GLY A O 1
ATOM 1741 N N . ASN A 1 222 ? 16.199 8.665 8.617 1.00 90.69 222 ASN A N 1
ATOM 1742 C CA . ASN A 1 222 ? 16.018 7.220 8.517 1.00 90.69 222 ASN A CA 1
ATOM 1743 C C . ASN A 1 222 ? 16.328 6.738 7.084 1.00 90.69 222 ASN A C 1
ATOM 1745 O O . ASN A 1 222 ? 15.496 6.828 6.180 1.00 90.69 222 ASN A O 1
ATOM 1749 N N . LYS A 1 223 ? 17.547 6.220 6.878 1.00 92.25 223 LYS A N 1
ATOM 1750 C CA . LYS A 1 223 ? 18.033 5.741 5.570 1.00 92.25 223 LYS A CA 1
ATOM 1751 C C . LYS A 1 223 ? 17.138 4.659 4.968 1.00 92.25 223 LYS A C 1
ATOM 1753 O O . LYS A 1 223 ? 16.854 4.702 3.775 1.00 92.25 223 LYS A O 1
ATOM 1758 N N . ASN A 1 224 ? 16.654 3.729 5.789 1.00 93.62 224 ASN A N 1
ATOM 1759 C CA . ASN A 1 224 ? 15.805 2.641 5.314 1.00 93.62 224 ASN A CA 1
ATOM 1760 C C . ASN A 1 224 ? 14.432 3.152 4.872 1.00 93.62 224 ASN A C 1
ATOM 1762 O O . ASN A 1 224 ? 13.915 2.706 3.851 1.00 93.62 224 ASN A O 1
ATOM 1766 N N . ALA A 1 225 ? 13.872 4.133 5.583 1.00 9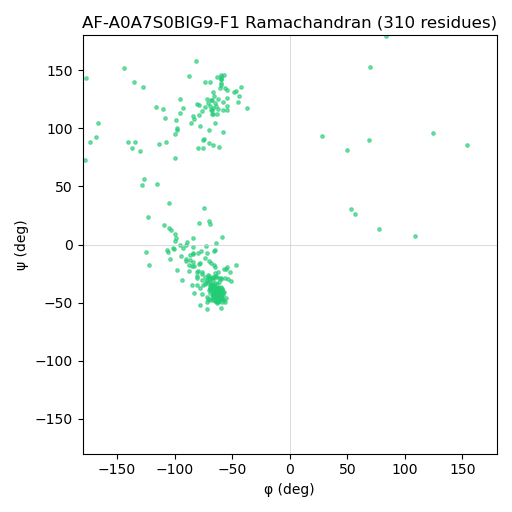2.94 225 ALA A N 1
ATOM 1767 C CA . ALA A 1 225 ? 12.638 4.789 5.162 1.00 92.94 225 ALA A CA 1
ATOM 1768 C C . ALA A 1 225 ? 12.817 5.534 3.829 1.00 92.94 225 ALA A C 1
ATOM 1770 O O . ALA A 1 225 ? 11.994 5.371 2.930 1.00 92.94 225 ALA A O 1
ATOM 1771 N N . LYS A 1 226 ? 13.927 6.262 3.640 1.00 92.19 226 LYS A N 1
ATOM 1772 C CA . LYS A 1 226 ? 14.253 6.900 2.349 1.00 92.19 226 LYS A CA 1
ATOM 1773 C C . LYS A 1 226 ? 14.381 5.885 1.215 1.00 92.19 226 LYS A C 1
ATOM 1775 O O . LYS A 1 226 ? 13.798 6.069 0.150 1.00 92.19 226 LYS A O 1
ATOM 1780 N N . MET A 1 227 ? 15.099 4.790 1.459 1.00 93.00 227 MET A N 1
ATOM 1781 C CA . MET A 1 227 ? 15.270 3.715 0.483 1.00 93.00 227 MET A CA 1
ATOM 1782 C C . MET A 1 227 ? 13.930 3.053 0.130 1.00 93.00 227 MET A C 1
ATOM 1784 O O . MET A 1 227 ? 13.680 2.753 -1.038 1.00 93.00 227 MET A O 1
ATOM 1788 N N . TYR A 1 228 ? 13.046 2.867 1.114 1.00 92.06 228 TYR A N 1
ATOM 1789 C CA . TYR A 1 228 ? 11.691 2.374 0.887 1.00 92.06 228 TYR A CA 1
ATOM 1790 C C . TYR A 1 228 ? 10.893 3.321 -0.018 1.00 92.06 228 TYR A C 1
ATOM 1792 O O . TYR A 1 228 ? 10.325 2.868 -1.011 1.00 92.06 228 TYR A O 1
ATOM 1800 N N . LEU A 1 229 ? 10.900 4.629 0.267 1.00 90.44 229 LEU A N 1
ATOM 1801 C CA . LEU A 1 229 ? 10.218 5.633 -0.558 1.00 90.44 229 LEU A CA 1
ATOM 1802 C C . LEU A 1 229 ? 10.748 5.637 -2.002 1.00 90.44 229 LEU A C 1
ATOM 1804 O O . LEU A 1 229 ? 9.958 5.540 -2.940 1.00 90.44 229 LEU A O 1
ATOM 1808 N N . ALA A 1 230 ? 12.070 5.610 -2.193 1.00 89.25 230 ALA A N 1
ATOM 1809 C CA . ALA A 1 230 ? 12.686 5.516 -3.519 1.00 89.25 230 ALA A CA 1
ATOM 1810 C C . ALA A 1 230 ? 12.316 4.209 -4.255 1.00 89.25 230 ALA A C 1
ATOM 1812 O O . ALA A 1 230 ? 12.082 4.196 -5.469 1.00 89.25 230 ALA A O 1
ATOM 1813 N N . GLN A 1 231 ? 12.213 3.083 -3.540 1.00 86.31 231 GLN A N 1
ATOM 1814 C CA . GLN A 1 231 ? 11.747 1.825 -4.128 1.00 86.31 231 GLN A CA 1
ATOM 1815 C C . GLN A 1 231 ? 10.282 1.912 -4.579 1.00 86.31 231 GLN A C 1
ATOM 1817 O O . GLN A 1 231 ? 9.934 1.386 -5.640 1.00 86.31 231 GLN A O 1
ATOM 1822 N N . VAL A 1 232 ? 9.418 2.539 -3.780 1.00 82.56 232 VAL A N 1
ATOM 1823 C CA . VAL A 1 232 ? 8.003 2.727 -4.126 1.00 82.56 232 VAL A CA 1
ATOM 1824 C C . VAL A 1 232 ? 7.873 3.617 -5.363 1.00 82.56 232 VAL A C 1
ATOM 1826 O O . VAL A 1 232 ? 7.110 3.282 -6.267 1.00 82.56 232 VAL A O 1
ATOM 1829 N N . GLU A 1 233 ? 8.676 4.676 -5.463 1.00 76.12 233 GLU A N 1
ATOM 1830 C CA . GLU A 1 233 ? 8.727 5.555 -6.637 1.00 76.12 233 GLU A CA 1
ATOM 1831 C C . GLU A 1 233 ? 9.191 4.825 -7.907 1.00 76.12 233 GLU A C 1
ATOM 1833 O O . GLU A 1 233 ? 8.598 4.994 -8.971 1.00 76.12 233 GLU A O 1
ATOM 1838 N N . THR A 1 234 ? 10.221 3.978 -7.805 1.00 73.88 234 THR A N 1
ATOM 1839 C CA . THR A 1 234 ? 10.822 3.286 -8.963 1.00 73.88 234 THR A CA 1
ATOM 1840 C C . THR A 1 234 ? 10.021 2.082 -9.456 1.00 73.88 234 THR A C 1
ATOM 1842 O O . THR A 1 234 ? 9.960 1.835 -10.662 1.00 73.88 234 THR A O 1
ATOM 1845 N N . LYS A 1 235 ? 9.409 1.304 -8.553 1.00 63.81 235 LYS A N 1
ATOM 1846 C CA . LYS A 1 235 ? 8.582 0.138 -8.921 1.00 63.81 235 LYS A CA 1
ATOM 1847 C C . LYS A 1 235 ? 7.181 0.533 -9.381 1.00 63.81 235 LYS A C 1
ATOM 1849 O O . LYS A 1 235 ? 6.503 -0.266 -10.030 1.00 63.81 235 LYS A O 1
ATOM 1854 N N . ALA A 1 236 ? 6.747 1.754 -9.091 1.00 53.16 236 ALA A N 1
ATOM 1855 C CA . ALA A 1 236 ? 5.524 2.290 -9.643 1.00 53.16 236 ALA A CA 1
ATOM 1856 C C . ALA A 1 236 ? 5.727 2.638 -11.125 1.00 53.16 236 ALA A C 1
ATOM 1858 O O . ALA A 1 236 ? 6.462 3.548 -11.481 1.00 53.16 236 ALA A O 1
ATOM 1859 N N . SER A 1 237 ? 4.972 1.996 -12.013 1.00 44.03 237 SER A N 1
ATOM 1860 C CA . SER A 1 237 ? 4.425 2.722 -13.162 1.00 44.03 237 SER A CA 1
ATOM 1861 C C . SER A 1 237 ? 3.597 3.872 -12.564 1.00 44.03 237 SER A C 1
ATOM 1863 O O . SER A 1 237 ? 2.475 3.645 -12.112 1.00 44.03 237 SER A O 1
ATOM 1865 N N . VAL A 1 238 ? 4.220 5.053 -12.481 1.00 40.59 238 VAL A N 1
ATOM 1866 C CA . VAL A 1 238 ? 4.031 6.178 -11.532 1.00 40.59 238 VAL A CA 1
ATOM 1867 C C . VAL A 1 238 ? 2.584 6.628 -11.264 1.00 40.59 238 VAL A C 1
ATOM 1869 O O . VAL A 1 238 ? 2.329 7.244 -10.237 1.00 40.59 238 VAL A O 1
ATOM 1872 N N . ALA A 1 239 ? 1.609 6.280 -12.101 1.00 40.69 239 ALA A N 1
ATOM 1873 C CA . ALA A 1 239 ? 0.202 6.541 -11.807 1.00 40.69 239 ALA A CA 1
ATOM 1874 C C . ALA A 1 239 ? -0.391 5.529 -10.807 1.00 40.69 239 ALA A C 1
ATOM 1876 O O . ALA A 1 239 ? -0.900 5.925 -9.772 1.00 40.69 239 ALA A O 1
ATOM 1877 N N . SER A 1 240 ? -0.263 4.217 -11.035 1.00 46.38 240 SER A N 1
ATOM 1878 C CA . SER A 1 240 ? -1.136 3.215 -10.391 1.00 46.38 240 SER A CA 1
ATOM 1879 C C . SER A 1 240 ? -0.834 2.906 -8.917 1.00 46.38 240 SER A C 1
ATOM 1881 O O . SER A 1 240 ? -1.736 2.462 -8.213 1.00 46.38 240 SER A O 1
ATOM 1883 N N . ALA A 1 241 ? 0.404 3.094 -8.444 1.00 45.09 241 ALA A N 1
ATOM 1884 C CA . ALA A 1 241 ? 0.777 2.795 -7.053 1.00 45.09 241 ALA A CA 1
ATOM 1885 C C . ALA A 1 241 ? 0.656 4.022 -6.133 1.00 45.09 241 ALA A C 1
ATOM 1887 O O . ALA A 1 241 ? 0.292 3.874 -4.972 1.00 45.09 241 ALA A O 1
ATOM 1888 N N . LEU A 1 242 ? 0.862 5.233 -6.668 1.00 48.12 242 LEU A N 1
ATOM 1889 C CA . LEU A 1 242 ? 0.527 6.484 -5.979 1.00 48.12 242 LEU A CA 1
ATOM 1890 C C . LEU A 1 242 ? -0.996 6.708 -5.942 1.00 48.12 242 LEU A C 1
ATOM 1892 O O . LEU A 1 242 ? -1.501 7.141 -4.914 1.00 48.12 242 LEU A O 1
ATOM 1896 N N . GLN A 1 243 ? -1.754 6.270 -6.961 1.00 52.22 243 GLN A N 1
ATOM 1897 C CA . GLN A 1 243 ? -3.226 6.144 -6.883 1.00 52.22 243 GLN A CA 1
ATOM 1898 C C . GLN A 1 243 ? -3.678 5.131 -5.811 1.00 52.22 243 GLN A C 1
ATOM 1900 O O . GLN A 1 243 ? -4.797 5.199 -5.308 1.00 52.22 243 GLN A O 1
ATOM 1905 N N . MET A 1 244 ? -2.808 4.179 -5.451 1.00 50.50 244 MET A N 1
ATOM 1906 C CA . MET A 1 244 ? -2.995 3.260 -4.324 1.00 50.50 244 MET A CA 1
ATOM 1907 C C . MET A 1 244 ? -2.429 3.789 -3.000 1.00 50.50 244 MET A C 1
ATOM 1909 O O . MET A 1 244 ? -2.554 3.087 -2.010 1.00 50.50 244 MET A O 1
ATOM 1913 N N . LEU A 1 245 ? -1.829 4.979 -2.930 1.00 52.06 245 LEU A N 1
ATOM 1914 C CA . LEU A 1 245 ? -1.297 5.555 -1.681 1.00 52.06 245 LEU A CA 1
ATOM 1915 C C . LEU A 1 245 ? -1.903 6.915 -1.341 1.00 52.06 245 LEU A C 1
ATOM 1917 O O . LEU A 1 245 ? -1.938 7.275 -0.173 1.00 52.06 245 LEU A O 1
ATOM 1921 N N . ILE A 1 246 ? -2.527 7.598 -2.298 1.00 53.78 246 ILE A N 1
ATOM 1922 C CA . ILE A 1 246 ? -3.276 8.833 -2.068 1.00 53.78 246 ILE A CA 1
ATOM 1923 C C . ILE A 1 246 ? -4.675 8.672 -2.664 1.00 53.78 246 ILE A C 1
ATOM 1925 O O . ILE A 1 246 ? -4.840 8.050 -3.713 1.00 53.78 246 ILE A O 1
ATOM 1929 N N . VAL A 1 247 ? -5.699 9.088 -1.924 1.00 49.59 247 VAL A N 1
ATOM 1930 C CA . VAL A 1 247 ? -7.103 9.031 -2.351 1.00 49.59 247 VAL A CA 1
ATOM 1931 C C . VAL A 1 247 ? -7.257 9.913 -3.590 1.00 49.59 247 VAL A C 1
ATOM 1933 O O . VAL A 1 247 ? -7.025 11.116 -3.535 1.00 49.59 247 VAL A O 1
ATOM 1936 N N . LEU A 1 248 ? -7.604 9.301 -4.718 1.00 45.25 248 LEU A N 1
ATOM 1937 C CA . LEU A 1 248 ? -8.046 9.979 -5.936 1.00 45.25 248 LEU A CA 1
ATOM 1938 C C . LEU A 1 248 ? -9.371 9.344 -6.365 1.00 45.25 248 LEU A C 1
ATOM 1940 O O . LEU A 1 248 ? -9.492 8.880 -7.496 1.00 45.25 248 LEU A O 1
ATOM 1944 N N . ASP A 1 249 ? -10.335 9.246 -5.452 1.00 42.50 249 ASP A N 1
ATOM 1945 C CA . ASP A 1 249 ? -11.707 8.928 -5.835 1.00 42.50 249 ASP A CA 1
ATOM 1946 C C . ASP A 1 249 ? -12.487 10.235 -5.976 1.00 42.50 249 ASP A C 1
ATOM 1948 O O . ASP A 1 249 ? -12.488 11.093 -5.096 1.00 42.50 249 ASP A O 1
ATOM 1952 N N . GLY A 1 250 ? -13.089 10.408 -7.152 1.00 42.09 250 GLY A N 1
ATOM 1953 C CA . GLY A 1 250 ? -13.656 11.660 -7.652 1.00 42.09 250 GLY A CA 1
ATOM 1954 C C . GLY A 1 250 ? -14.914 12.172 -6.948 1.00 42.09 250 GLY A C 1
ATOM 1955 O O . GLY A 1 250 ? -15.578 13.021 -7.529 1.00 42.09 250 GLY A O 1
ATOM 1956 N N . ASP A 1 251 ? -15.221 11.695 -5.739 1.00 38.72 251 ASP A N 1
ATOM 1957 C CA . ASP A 1 251 ? -16.446 12.041 -5.005 1.00 38.72 251 ASP A CA 1
ATOM 1958 C C . ASP A 1 251 ? -16.197 12.607 -3.591 1.00 38.72 251 ASP A C 1
ATOM 1960 O O . ASP A 1 251 ? -17.129 13.108 -2.963 1.00 38.72 251 ASP A O 1
ATOM 1964 N N . THR A 1 252 ? -14.957 12.620 -3.085 1.00 45.66 252 THR A N 1
ATOM 1965 C CA . THR A 1 252 ? -14.626 13.302 -1.821 1.00 45.66 252 THR A CA 1
ATOM 1966 C C . THR A 1 252 ? -14.029 14.681 -2.093 1.00 45.66 252 THR A C 1
ATOM 1968 O O . THR A 1 252 ? -12.830 14.817 -2.316 1.00 45.66 252 THR A O 1
ATOM 1971 N N . GLU A 1 253 ? -14.851 15.731 -1.998 1.00 52.31 253 GLU A N 1
ATOM 1972 C CA . GLU A 1 253 ? -14.450 17.156 -2.002 1.00 52.31 253 GLU A CA 1
ATOM 1973 C C . GLU A 1 253 ? -13.468 17.553 -0.868 1.00 52.31 253 GLU A C 1
ATOM 1975 O O . GLU A 1 253 ? -13.199 18.736 -0.667 1.00 52.31 253 GLU A O 1
ATOM 1980 N N . GLN A 1 254 ? -12.952 16.606 -0.079 1.00 48.75 254 GLN A N 1
ATOM 1981 C CA . GLN A 1 254 ? -12.297 16.897 1.200 1.00 48.75 254 GLN A CA 1
ATOM 1982 C C . GLN A 1 254 ? -10.769 16.970 1.157 1.00 48.75 254 GLN A C 1
ATOM 1984 O O . GLN A 1 254 ? -10.198 17.630 2.020 1.00 48.75 254 GLN A O 1
ATOM 1989 N N . THR A 1 255 ? -10.100 16.373 0.172 1.00 54.28 255 THR A N 1
ATOM 1990 C CA . THR A 1 255 ? -8.648 16.534 -0.010 1.00 54.28 255 THR A CA 1
ATOM 1991 C C . THR A 1 255 ? -8.387 17.390 -1.234 1.00 54.28 255 THR A C 1
ATOM 1993 O O . THR A 1 255 ? -8.622 16.986 -2.375 1.00 54.28 255 THR A O 1
ATOM 1996 N N . ALA A 1 256 ? -7.921 18.618 -0.999 1.00 60.41 256 ALA A N 1
ATOM 1997 C CA . ALA A 1 256 ? -7.609 19.532 -2.083 1.00 60.41 256 ALA A CA 1
ATOM 1998 C C . ALA A 1 256 ? -6.509 18.907 -2.966 1.00 60.41 256 ALA A C 1
ATOM 2000 O O . ALA A 1 256 ? -5.507 18.414 -2.442 1.00 60.41 256 ALA A O 1
ATOM 2001 N N . PRO A 1 257 ? -6.634 18.947 -4.304 1.00 61.94 257 PRO A N 1
ATOM 2002 C CA . PRO A 1 257 ? -5.634 18.376 -5.212 1.00 61.94 257 PRO A CA 1
ATOM 2003 C C . PRO A 1 257 ? -4.227 18.970 -5.011 1.00 61.94 257 PRO A C 1
ATOM 2005 O O . PRO A 1 257 ? -3.230 18.336 -5.353 1.00 61.94 257 PRO A O 1
ATOM 2008 N N . GLU A 1 258 ? -4.136 20.162 -4.415 1.00 70.69 258 GLU A N 1
ATOM 2009 C CA . GLU A 1 258 ? -2.879 20.804 -4.024 1.00 70.69 258 GLU A CA 1
ATOM 2010 C C . GLU A 1 258 ? -2.148 20.067 -2.887 1.00 70.69 258 GLU A C 1
ATOM 2012 O O . GLU A 1 258 ? -0.921 19.979 -2.917 1.00 70.69 258 GLU A O 1
ATOM 2017 N N . GLU A 1 259 ? -2.862 19.485 -1.919 1.00 66.06 259 GLU A N 1
ATOM 2018 C CA . GLU A 1 259 ? -2.255 18.730 -0.810 1.00 66.06 259 GLU A CA 1
ATOM 2019 C C . GLU A 1 259 ? -1.664 17.405 -1.298 1.00 66.06 259 GLU A C 1
ATOM 2021 O O . GLU A 1 259 ? -0.559 17.028 -0.902 1.00 66.06 259 GLU A O 1
ATOM 2026 N N . VAL A 1 260 ? -2.360 16.739 -2.225 1.00 63.56 260 VAL A N 1
ATOM 2027 C CA . VAL A 1 260 ? -1.902 15.502 -2.876 1.00 63.56 260 VAL A CA 1
ATOM 2028 C C . VAL A 1 260 ? -0.608 15.742 -3.649 1.00 63.56 260 VAL A C 1
ATOM 2030 O O . VAL A 1 260 ? 0.365 14.999 -3.495 1.00 63.56 260 VAL A O 1
ATOM 2033 N N . GLU A 1 261 ? -0.568 16.803 -4.456 1.00 70.50 261 GLU A N 1
ATOM 2034 C CA . GLU A 1 261 ? 0.634 17.155 -5.210 1.00 70.50 261 GLU A CA 1
ATOM 2035 C C . GLU A 1 261 ? 1.754 17.645 -4.278 1.00 70.50 261 GLU A C 1
ATOM 2037 O O . GLU A 1 261 ? 2.914 17.293 -4.484 1.00 70.50 261 GLU A O 1
ATOM 2042 N N . GLY A 1 262 ? 1.425 18.367 -3.202 1.00 75.81 262 GLY A N 1
ATOM 2043 C CA . GLY A 1 262 ? 2.385 18.767 -2.173 1.00 75.81 262 GLY A CA 1
ATOM 2044 C C . GLY A 1 262 ? 3.007 17.576 -1.436 1.00 75.81 262 GLY A C 1
ATOM 2045 O O . GLY A 1 262 ? 4.217 17.548 -1.207 1.00 75.81 262 GLY A O 1
ATOM 2046 N N . MET A 1 263 ? 2.218 16.553 -1.099 1.00 70.44 263 MET A N 1
ATOM 2047 C CA . MET A 1 263 ? 2.717 15.307 -0.506 1.00 70.44 263 MET A CA 1
ATOM 2048 C C . MET A 1 263 ? 3.616 14.550 -1.487 1.00 70.44 263 MET A C 1
ATOM 2050 O O . MET A 1 263 ? 4.715 14.130 -1.124 1.00 70.44 263 MET A O 1
ATOM 2054 N N . ARG A 1 264 ? 3.207 14.454 -2.755 1.00 74.19 264 ARG A N 1
ATOM 2055 C CA . ARG A 1 264 ? 4.016 13.847 -3.817 1.00 74.19 264 ARG A CA 1
ATOM 2056 C C . ARG A 1 264 ? 5.351 14.572 -4.007 1.00 74.19 264 ARG A C 1
ATOM 2058 O O . ARG A 1 264 ? 6.385 13.921 -4.126 1.00 74.19 264 ARG A O 1
ATOM 2065 N N . GLN A 1 265 ? 5.351 15.904 -3.999 1.00 79.88 265 GLN A N 1
ATOM 2066 C CA . GLN A 1 265 ? 6.573 16.706 -4.098 1.00 79.88 265 GLN A CA 1
ATOM 2067 C C . GLN A 1 265 ? 7.492 16.517 -2.888 1.00 79.88 265 GLN A C 1
ATOM 2069 O O . GLN A 1 265 ? 8.704 16.426 -3.077 1.00 79.88 265 GLN A O 1
ATOM 2074 N N . ARG A 1 266 ? 6.942 16.398 -1.671 1.00 76.06 266 ARG A N 1
ATOM 2075 C CA . ARG A 1 266 ? 7.719 16.072 -0.462 1.00 76.06 266 ARG A CA 1
ATOM 2076 C C . ARG A 1 266 ? 8.354 14.684 -0.543 1.00 76.06 266 ARG A C 1
ATOM 2078 O O . ARG A 1 266 ? 9.539 14.558 -0.260 1.00 76.06 266 ARG A O 1
ATOM 2085 N N . MET A 1 267 ? 7.624 13.671 -1.018 1.00 73.06 267 MET A N 1
ATOM 2086 C CA . MET A 1 267 ? 8.179 12.325 -1.232 1.00 73.06 267 MET A CA 1
ATOM 2087 C C . MET A 1 267 ? 9.359 12.339 -2.217 1.00 73.06 267 MET A C 1
ATOM 2089 O O . MET A 1 267 ? 10.433 11.835 -1.886 1.00 73.06 267 MET A O 1
ATOM 2093 N N . ILE A 1 268 ? 9.197 13.023 -3.357 1.00 76.44 268 ILE A N 1
ATOM 2094 C CA . ILE A 1 268 ? 10.254 13.174 -4.372 1.00 76.44 268 ILE A CA 1
ATOM 2095 C C . ILE A 1 268 ? 11.453 13.952 -3.811 1.00 76.44 268 ILE A C 1
ATOM 2097 O O . ILE A 1 268 ? 12.613 13.627 -4.081 1.00 76.44 268 ILE A O 1
ATOM 2101 N N . ALA A 1 269 ? 11.196 15.005 -3.031 1.00 77.25 269 ALA A N 1
ATOM 2102 C CA . ALA A 1 269 ? 12.253 15.763 -2.379 1.00 77.25 269 ALA A CA 1
ATOM 2103 C C . ALA A 1 269 ? 13.020 14.877 -1.389 1.00 77.25 269 ALA A C 1
ATOM 2105 O O . ALA A 1 269 ? 14.247 14.861 -1.434 1.00 77.25 269 ALA A O 1
ATOM 2106 N N . ALA A 1 270 ? 12.324 14.090 -0.565 1.00 71.12 270 ALA A N 1
ATOM 2107 C CA . ALA A 1 270 ? 12.932 13.184 0.404 1.00 71.12 270 ALA A CA 1
ATOM 2108 C C . ALA A 1 270 ? 13.805 12.096 -0.252 1.00 71.12 270 ALA A C 1
ATOM 2110 O O . ALA A 1 270 ? 14.825 11.714 0.333 1.00 71.12 270 ALA A O 1
ATOM 2111 N N . SER A 1 271 ? 13.462 11.638 -1.463 1.00 68.69 271 SER A N 1
ATOM 2112 C CA . SER A 1 271 ? 14.258 10.661 -2.219 1.00 68.69 271 SER A CA 1
ATOM 2113 C C . SER A 1 271 ? 15.470 11.266 -2.950 1.00 68.69 271 SER A C 1
ATOM 2115 O O . SER A 1 271 ? 16.448 10.560 -3.182 1.00 68.69 271 SER A O 1
ATOM 2117 N N . SER A 1 272 ? 15.469 12.573 -3.249 1.00 67.88 272 SER A N 1
ATOM 2118 C CA . SER A 1 272 ? 16.492 13.235 -4.087 1.00 67.88 272 SER A CA 1
ATOM 2119 C C . SER A 1 272 ? 17.687 13.860 -3.335 1.00 67.88 272 SER A C 1
ATOM 2121 O O . SER A 1 272 ? 18.597 14.394 -3.968 1.00 67.88 272 SER A O 1
ATOM 2123 N N . VAL A 1 273 ? 17.727 13.845 -1.995 1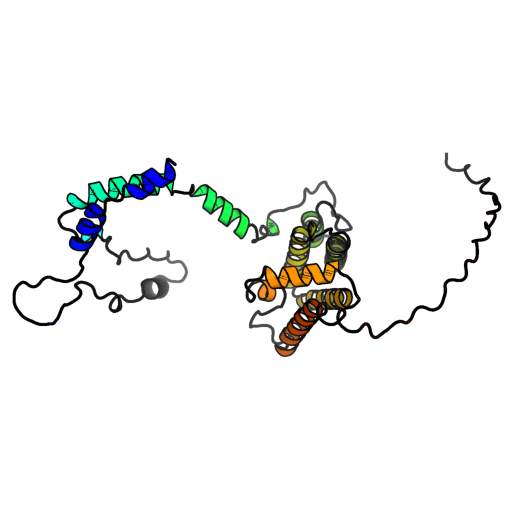.00 58.94 273 VAL A N 1
ATOM 2124 C CA . VAL A 1 273 ? 18.730 14.616 -1.208 1.00 58.94 273 VAL A CA 1
ATOM 2125 C C . VAL A 1 273 ? 20.171 14.064 -1.280 1.00 58.94 273 VAL A C 1
ATOM 2127 O O . VAL A 1 273 ? 21.101 14.725 -0.814 1.00 58.94 273 VAL A O 1
ATOM 2130 N N . GLU A 1 274 ? 20.425 12.905 -1.888 1.00 52.88 274 GLU A N 1
ATOM 2131 C CA . GLU A 1 274 ? 21.751 12.267 -1.799 1.00 52.88 274 GLU A CA 1
ATOM 2132 C C . GLU A 1 274 ? 22.851 12.870 -2.697 1.00 52.88 274 GLU A C 1
ATOM 2134 O O . GLU A 1 274 ? 24.031 12.703 -2.388 1.00 52.88 274 GLU A O 1
ATOM 2139 N N . ASP A 1 275 ? 22.528 13.680 -3.709 1.00 51.53 275 ASP A N 1
ATOM 2140 C CA . ASP A 1 275 ? 23.557 14.141 -4.660 1.00 51.53 275 ASP A CA 1
ATOM 2141 C C . ASP A 1 275 ? 24.316 15.417 -4.244 1.00 51.53 275 ASP A C 1
ATOM 2143 O O . ASP A 1 275 ? 25.371 15.724 -4.802 1.00 51.53 275 ASP A O 1
ATOM 2147 N N . ASN A 1 276 ? 23.849 16.166 -3.236 1.00 52.28 276 ASN A N 1
ATOM 2148 C CA . ASN A 1 276 ? 24.433 17.480 -2.903 1.00 52.28 276 ASN A CA 1
ATOM 2149 C C . ASN A 1 276 ? 25.299 17.528 -1.634 1.00 52.28 276 ASN A C 1
ATOM 2151 O O . ASN A 1 276 ? 25.952 18.544 -1.383 1.00 52.28 276 ASN A O 1
ATOM 2155 N N . ALA A 1 277 ? 25.377 16.448 -0.853 1.00 51.66 277 ALA A N 1
ATOM 2156 C CA . ALA A 1 277 ? 26.220 16.409 0.347 1.00 51.66 277 ALA A CA 1
ATOM 2157 C C . ALA A 1 277 ? 27.682 15.989 0.070 1.00 51.66 277 ALA A C 1
ATOM 2159 O O . ALA A 1 277 ? 28.530 16.126 0.949 1.00 51.66 277 ALA A O 1
ATOM 2160 N N . SER A 1 278 ? 28.014 15.530 -1.147 1.00 50.31 278 SER A N 1
ATOM 2161 C CA . SER A 1 278 ? 29.346 14.982 -1.464 1.00 50.31 278 SER A CA 1
ATOM 2162 C C . SER A 1 278 ? 30.350 15.977 -2.083 1.00 50.31 278 SER A C 1
ATOM 2164 O O . SER A 1 278 ? 31.484 15.584 -2.356 1.00 50.31 278 SER A O 1
ATOM 2166 N N . SER A 1 279 ? 30.001 17.255 -2.306 1.00 50.47 279 SER A N 1
ATOM 2167 C CA . SER A 1 279 ? 30.842 18.188 -3.098 1.00 50.47 279 SER A CA 1
ATOM 2168 C C . SER A 1 279 ? 31.280 19.489 -2.396 1.00 50.47 279 SER A C 1
ATOM 2170 O O . SER A 1 279 ? 31.622 20.467 -3.067 1.00 50.47 279 SER A O 1
ATOM 2172 N N . LYS A 1 280 ? 31.336 19.550 -1.062 1.00 47.25 280 LYS A N 1
ATOM 2173 C CA . LYS A 1 280 ? 32.009 20.667 -0.367 1.00 47.25 280 LYS A CA 1
ATOM 2174 C C . LYS A 1 280 ? 32.853 20.174 0.799 1.00 47.25 280 LYS A C 1
ATOM 2176 O O . LYS A 1 280 ? 32.445 20.243 1.949 1.00 47.25 280 LYS A O 1
ATOM 2181 N N . ASN A 1 281 ? 34.066 19.738 0.476 1.00 43.38 281 ASN A N 1
ATOM 2182 C CA . ASN A 1 281 ? 35.156 19.650 1.439 1.00 43.38 281 ASN A CA 1
ATOM 2183 C C . ASN A 1 281 ? 36.230 20.674 1.025 1.00 43.38 281 ASN A C 1
ATOM 2185 O O . ASN A 1 281 ? 37.107 20.341 0.227 1.00 43.38 281 ASN A O 1
ATOM 2189 N N . PRO A 1 282 ? 36.141 21.948 1.452 1.00 52.44 282 PRO A N 1
ATOM 2190 C CA . PRO A 1 282 ? 37.268 22.852 1.341 1.00 52.44 282 PRO A CA 1
ATOM 2191 C C . PRO A 1 282 ? 38.247 22.537 2.478 1.00 52.44 282 PRO A C 1
ATOM 2193 O O . PRO A 1 282 ? 37.947 22.745 3.648 1.00 52.44 282 PRO A O 1
ATOM 2196 N N . ASP A 1 283 ? 39.403 22.010 2.088 1.00 51.50 283 ASP A N 1
ATOM 2197 C CA . ASP A 1 283 ? 40.702 22.330 2.680 1.00 51.50 283 ASP A CA 1
ATOM 2198 C C . ASP A 1 283 ? 40.784 22.265 4.222 1.00 51.50 283 ASP A C 1
ATOM 2200 O O . ASP A 1 283 ? 40.720 23.271 4.930 1.00 51.50 283 ASP A O 1
ATOM 2204 N N . ARG A 1 284 ? 40.957 21.049 4.759 1.00 45.81 284 ARG A N 1
ATOM 2205 C CA . ARG A 1 284 ? 41.452 20.844 6.128 1.00 45.81 284 ARG A CA 1
ATOM 2206 C C . ARG A 1 284 ? 42.938 20.517 6.078 1.00 45.81 284 ARG A C 1
ATOM 2208 O O . ARG A 1 284 ? 43.344 19.368 5.925 1.00 45.81 284 ARG A O 1
ATOM 2215 N N . THR A 1 285 ? 43.737 21.560 6.242 1.00 52.44 285 THR A N 1
ATOM 2216 C CA . THR A 1 285 ? 45.120 21.485 6.701 1.00 52.44 285 THR A CA 1
ATOM 2217 C C . THR A 1 285 ? 45.188 20.725 8.029 1.00 52.44 285 THR A C 1
ATOM 2219 O O . THR A 1 285 ? 44.483 21.037 8.987 1.00 52.44 285 THR A O 1
ATOM 2222 N N . HIS A 1 286 ? 46.031 19.695 8.066 1.00 45.38 286 HIS A N 1
ATOM 2223 C CA . HIS A 1 286 ? 46.370 18.920 9.258 1.00 45.38 286 HIS A CA 1
ATOM 2224 C C . HIS A 1 286 ? 47.048 19.801 10.324 1.00 45.38 286 HIS A C 1
ATOM 2226 O O . HIS A 1 286 ? 48.107 20.363 10.033 1.00 45.38 286 HIS A O 1
ATOM 2232 N N . PRO A 1 287 ? 46.555 19.859 11.574 1.00 49.88 287 PRO A N 1
ATOM 2233 C CA . PRO A 1 287 ? 47.413 20.100 12.720 1.00 49.88 287 PRO A CA 1
ATOM 2234 C C . PRO A 1 287 ? 47.977 18.772 13.242 1.00 49.88 287 PRO A C 1
ATOM 2236 O O . PRO A 1 287 ? 47.336 17.723 13.179 1.00 49.88 287 PRO A O 1
ATOM 2239 N N . ALA A 1 288 ? 49.220 18.844 13.711 1.00 47.66 288 ALA A N 1
ATOM 2240 C CA . ALA A 1 288 ? 50.021 17.735 14.199 1.00 47.66 288 ALA A CA 1
ATOM 2241 C C . ALA A 1 288 ? 49.336 16.960 15.337 1.00 47.66 288 ALA A C 1
ATOM 2243 O O . ALA A 1 288 ? 48.808 17.545 16.282 1.00 47.66 288 ALA A O 1
ATOM 2244 N N . VAL A 1 289 ? 49.394 15.635 15.222 1.00 50.28 289 VAL A N 1
ATOM 2245 C CA . VAL A 1 289 ? 49.007 14.663 16.244 1.00 50.28 289 VAL A CA 1
ATOM 2246 C C . VAL A 1 289 ? 50.011 14.762 17.393 1.00 50.28 289 VAL A C 1
ATOM 2248 O O . VAL A 1 289 ? 51.198 14.511 17.195 1.00 50.28 289 VAL A O 1
ATOM 2251 N N . HIS A 1 290 ? 49.539 15.165 18.571 1.00 50.12 290 HIS A N 1
ATOM 2252 C CA . HIS A 1 290 ? 50.210 14.886 19.835 1.00 50.12 290 HIS A CA 1
ATOM 2253 C C . HIS A 1 290 ? 49.614 13.589 20.385 1.00 50.12 290 HIS A C 1
ATOM 2255 O O . HIS A 1 290 ? 48.411 13.517 20.630 1.00 50.12 290 HIS A O 1
ATOM 2261 N N . ASP A 1 291 ? 50.469 12.579 20.522 1.00 54.09 291 ASP A N 1
ATOM 2262 C CA . ASP A 1 291 ? 50.193 11.336 21.231 1.00 54.09 291 ASP A CA 1
ATOM 2263 C C . ASP A 1 291 ? 49.938 11.643 22.714 1.00 54.09 291 ASP A C 1
ATOM 2265 O O . ASP A 1 291 ? 50.858 12.038 23.431 1.00 54.09 291 ASP A O 1
ATOM 2269 N N . GLU A 1 292 ? 48.705 11.452 23.179 1.00 51.66 292 GLU A N 1
ATOM 2270 C CA . GLU A 1 292 ? 48.432 11.230 24.600 1.00 51.66 292 GLU A CA 1
ATOM 2271 C C . GLU A 1 292 ? 47.848 9.826 24.776 1.00 51.66 292 GLU A C 1
ATOM 2273 O O . GLU A 1 292 ? 46.806 9.479 24.216 1.00 51.66 292 GLU A O 1
ATOM 2278 N N . GLU A 1 293 ? 48.583 9.008 25.529 1.00 60.00 293 GLU A N 1
ATOM 2279 C CA . GLU A 1 293 ? 48.207 7.660 25.946 1.00 60.00 293 GLU A CA 1
ATOM 2280 C C . GLU A 1 293 ? 46.901 7.676 26.761 1.00 60.00 293 GLU A C 1
ATOM 2282 O O . GLU A 1 293 ? 46.749 8.502 27.668 1.00 60.00 293 GLU A O 1
ATOM 2287 N N . PRO A 1 294 ? 45.966 6.740 26.519 1.00 57.34 294 PRO A N 1
ATOM 2288 C CA . PRO A 1 294 ? 44.792 6.602 27.363 1.00 57.34 294 PRO A CA 1
ATOM 2289 C C . PRO A 1 294 ? 45.192 6.022 28.725 1.00 57.34 294 PRO A C 1
ATOM 2291 O O . PRO A 1 294 ? 45.746 4.927 28.827 1.00 57.34 294 PRO A O 1
ATOM 2294 N N . LYS A 1 295 ? 44.883 6.768 29.788 1.00 51.72 295 LYS A N 1
ATOM 2295 C CA . LYS A 1 295 ? 44.933 6.274 31.166 1.00 51.72 295 LYS A CA 1
ATOM 2296 C C . LYS A 1 295 ? 43.844 5.218 31.348 1.00 51.72 295 LYS A C 1
ATOM 2298 O O . LYS A 1 295 ? 42.676 5.491 31.091 1.00 51.72 295 LYS A O 1
ATOM 2303 N N . ASN A 1 296 ? 44.252 4.031 31.791 1.00 48.53 296 ASN A N 1
ATOM 2304 C CA . ASN A 1 296 ? 43.360 2.974 32.253 1.00 48.53 296 ASN A CA 1
ATOM 2305 C C . ASN A 1 296 ? 42.504 3.498 33.412 1.00 48.53 296 ASN A C 1
ATOM 2307 O O . ASN A 1 296 ? 43.038 3.839 34.467 1.00 48.53 296 ASN A O 1
ATOM 2311 N N . GLU A 1 297 ? 41.196 3.555 33.192 1.00 59.03 297 GLU A N 1
ATOM 2312 C CA . GLU A 1 297 ? 40.195 3.769 34.231 1.00 59.03 297 GLU A CA 1
ATOM 2313 C C . GLU A 1 297 ? 39.891 2.405 34.866 1.00 59.03 297 GLU A C 1
ATOM 2315 O O . GLU A 1 297 ? 39.399 1.478 34.218 1.00 59.03 297 GLU A O 1
ATOM 2320 N N . GLU A 1 298 ? 40.321 2.278 36.116 1.00 58.75 298 GLU A N 1
ATOM 2321 C CA . GLU A 1 298 ? 40.090 1.163 37.029 1.00 58.75 298 GLU A CA 1
ATOM 2322 C C . GLU A 1 298 ? 38.588 1.133 37.353 1.00 58.75 298 GLU A C 1
ATOM 2324 O O . GLU A 1 298 ? 38.062 2.070 37.949 1.00 58.75 298 GLU A O 1
ATOM 2329 N N . TRP A 1 299 ? 37.875 0.099 36.902 1.00 66.44 299 TRP A N 1
ATOM 2330 C CA . TRP A 1 299 ? 36.491 -0.125 37.313 1.00 66.44 299 TRP A CA 1
ATOM 2331 C C . TRP A 1 299 ? 36.525 -0.847 38.658 1.00 66.44 299 TRP A C 1
ATOM 2333 O O . TRP A 1 299 ? 36.932 -2.005 38.725 1.00 66.44 299 TRP A O 1
ATOM 2343 N N . GLU A 1 300 ? 36.160 -0.134 39.722 1.00 58.91 300 GLU A N 1
ATOM 2344 C CA . GLU A 1 300 ? 35.913 -0.721 41.036 1.00 58.91 300 GLU A CA 1
ATOM 2345 C C . GLU A 1 300 ? 34.646 -1.591 40.964 1.00 58.91 300 GLU A C 1
ATOM 2347 O O . GLU A 1 300 ? 33.581 -1.153 40.522 1.00 58.91 300 GLU A O 1
ATOM 2352 N N . ASP A 1 301 ? 34.806 -2.858 41.348 1.00 59.44 301 ASP A N 1
ATOM 2353 C CA . ASP A 1 301 ? 33.752 -3.861 41.470 1.00 59.44 301 ASP A CA 1
ATOM 2354 C C . ASP A 1 301 ? 32.840 -3.524 42.664 1.00 59.44 301 ASP A C 1
ATOM 2356 O O . ASP A 1 301 ? 33.050 -4.012 43.776 1.00 59.44 301 ASP A O 1
ATOM 2360 N N . ASP A 1 302 ? 31.811 -2.707 42.439 1.00 57.75 302 ASP A N 1
ATOM 2361 C CA . ASP A 1 302 ? 30.756 -2.476 43.429 1.00 57.75 302 ASP A CA 1
ATOM 2362 C C . ASP A 1 302 ? 29.648 -3.543 43.325 1.00 57.75 302 ASP A C 1
ATOM 2364 O O . ASP A 1 302 ? 28.812 -3.554 42.419 1.00 57.75 302 ASP A O 1
ATOM 2368 N N . ASP A 1 303 ? 29.686 -4.460 44.295 1.00 57.66 303 ASP A N 1
ATOM 2369 C CA . ASP A 1 303 ? 28.565 -5.107 44.990 1.00 57.66 303 ASP A CA 1
ATOM 2370 C C . ASP A 1 303 ? 27.222 -5.255 44.236 1.00 57.66 303 ASP A C 1
ATOM 2372 O O . ASP A 1 303 ? 26.297 -4.451 44.364 1.00 57.66 303 ASP A O 1
ATOM 2376 N N . LEU A 1 304 ? 27.034 -6.412 43.591 1.00 54.31 304 LEU A N 1
ATOM 2377 C CA . LEU A 1 304 ? 25.706 -6.968 43.275 1.00 54.31 304 LEU A CA 1
ATOM 2378 C C . LEU A 1 304 ? 25.471 -8.291 44.018 1.00 54.31 304 LEU A C 1
ATOM 2380 O O . LEU A 1 304 ? 25.116 -9.321 43.442 1.00 54.31 304 LEU A O 1
ATOM 2384 N N . GLY A 1 305 ? 25.682 -8.255 45.334 1.00 52.16 305 GLY A N 1
ATOM 2385 C CA . GLY A 1 305 ? 25.322 -9.325 46.255 1.00 52.16 305 GLY A CA 1
ATOM 2386 C C . GLY A 1 305 ? 23.991 -9.052 46.952 1.00 52.16 305 GLY A C 1
ATOM 2387 O O . GLY A 1 305 ? 23.959 -8.360 47.963 1.00 52.16 305 GLY A O 1
ATOM 2388 N N . GLY A 1 306 ? 22.913 -9.676 46.471 1.00 55.72 306 GLY A N 1
ATOM 2389 C CA . GLY A 1 306 ? 21.741 -9.969 47.302 1.00 55.72 306 GLY A CA 1
ATOM 2390 C C . GLY A 1 306 ? 20.416 -9.425 46.787 1.00 55.72 306 GLY A C 1
ATOM 2391 O O . GLY A 1 306 ? 20.054 -8.298 47.091 1.00 55.72 306 GLY A O 1
ATOM 2392 N N . MET A 1 307 ? 19.665 -10.271 46.078 1.00 52.06 307 MET A N 1
ATOM 2393 C CA . MET A 1 307 ? 18.198 -10.366 46.164 1.00 52.06 307 MET A CA 1
ATOM 2394 C C . MET A 1 307 ? 17.722 -11.490 45.236 1.00 52.06 307 MET A C 1
ATOM 2396 O O . MET A 1 307 ? 17.176 -11.264 44.162 1.00 52.06 307 MET A O 1
ATOM 2400 N N . ILE A 1 308 ? 17.974 -12.732 45.644 1.00 53.91 308 ILE A N 1
ATOM 2401 C CA . ILE A 1 308 ? 17.192 -13.879 45.182 1.00 53.91 308 ILE A CA 1
ATOM 2402 C C . ILE A 1 308 ? 16.894 -14.687 46.433 1.00 53.91 308 ILE A C 1
ATOM 2404 O O . ILE A 1 308 ? 17.703 -15.513 46.825 1.00 53.91 308 ILE A O 1
ATOM 2408 N N . ASP A 1 309 ? 15.790 -14.351 47.083 1.00 55.81 309 ASP A N 1
ATOM 2409 C CA . ASP A 1 309 ? 15.002 -15.246 47.926 1.00 55.81 309 ASP A CA 1
ATOM 2410 C C . ASP A 1 309 ? 13.678 -14.524 48.179 1.00 55.81 309 ASP A C 1
ATOM 2412 O O . ASP A 1 309 ? 13.655 -13.500 48.855 1.00 55.81 309 ASP A O 1
ATOM 2416 N N . ASP A 1 310 ? 12.635 -14.985 47.484 1.00 50.12 310 ASP A N 1
ATOM 2417 C CA . ASP A 1 310 ? 11.211 -14.953 47.858 1.00 50.12 310 ASP A CA 1
ATOM 2418 C C . ASP A 1 310 ? 10.356 -14.974 46.583 1.00 50.12 310 ASP A C 1
ATOM 2420 O O . ASP A 1 310 ? 9.994 -13.932 46.049 1.00 50.12 310 ASP A O 1
ATOM 2424 N N . ILE A 1 311 ? 10.085 -16.182 46.073 1.00 48.22 311 ILE A N 1
ATOM 2425 C CA . ILE A 1 311 ? 8.802 -16.648 45.506 1.00 48.22 311 ILE A CA 1
ATOM 2426 C C . ILE A 1 311 ? 8.955 -18.173 45.341 1.00 48.22 311 ILE A C 1
ATOM 2428 O O . ILE A 1 311 ? 9.481 -18.671 44.344 1.00 48.22 311 ILE A O 1
ATOM 2432 N N . LEU A 1 312 ? 8.522 -18.903 46.370 1.00 45.38 312 LEU A N 1
ATOM 2433 C CA . LEU A 1 312 ? 8.079 -20.299 46.329 1.00 45.38 312 LEU A CA 1
ATOM 2434 C C . LEU A 1 312 ? 6.905 -20.446 47.298 1.00 45.38 312 LEU A C 1
ATOM 2436 O O . LEU A 1 312 ? 7.035 -19.959 48.444 1.00 45.38 312 LEU A O 1
#

Solvent-accessible surface area (backbone atoms only — not comparable to full-atom values): 19639 Å² total; per-residue (Å²): 107,74,70,59,57,64,66,66,62,70,44,70,62,60,59,46,54,48,51,73,72,63,60,63,60,61,82,71,94,73,86,70,97,71,79,53,55,83,72,56,75,87,77,57,75,63,66,66,62,52,45,52,50,50,42,52,51,47,35,71,74,61,35,94,82,49,79,78,67,77,80,73,72,79,74,65,56,76,73,80,74,47,95,65,65,75,78,53,50,62,58,48,48,58,50,44,54,50,48,64,73,64,53,66,50,69,62,58,52,51,49,47,46,47,61,65,48,52,72,53,63,70,67,77,83,75,67,72,65,67,86,83,74,62,73,56,95,62,40,45,85,87,53,39,68,60,34,35,50,38,21,61,67,39,83,90,52,94,34,53,68,60,32,48,55,31,43,50,50,46,32,52,47,36,34,68,72,34,67,96,56,76,32,44,68,60,27,53,52,45,53,56,48,47,50,52,54,24,54,77,68,74,37,50,66,62,50,52,56,52,50,50,53,51,52,53,48,24,64,74,64,39,61,45,47,29,53,49,52,44,48,54,58,68,74,26,70,70,60,67,50,51,58,68,72,43,94,78,61,99,78,60,94,79,68,57,71,65,57,58,52,49,50,51,51,49,53,53,50,55,52,59,62,77,78,73,77,80,78,78,83,82,82,80,80,83,76,84,85,76,91,75,82,84,77,85,79,80,80,79,88,78,82,88,82,85,89,88,86,91,89,131

Radius of gyration: 33.35 Å; Cα contacts (8 Å, |Δi|>4): 155; chains: 1; bounding box: 85×50×115 Å

Foldseek 3Di:
DVVVVLVVPCPPVVVVVCVVVPDQFPPPPDDDDDRDRPDDPVPDDDLVVVLVVQQVVQCVVPHPPDDRDDRDVVVDDPVVVDPPCPVCVVVCVSVVVVVVVVPPDVVVVVVVVVVVCVVVVPPLVPCPDDVPPDQDQAQDLPCRSNNLSSQPPDPPDNCLVVSLVRLLVSLVVLLLPDDPCPSLVVSLVSLLSSCVSCVVVVNNVVSVVSVVVLLVVLLVPRPSSLVSLVVLCVPDPNPPSLCSRDPPDPPDPPDDVVVSVVVVVSSVVSNPPPPPPPPDDPDDDDDDDDDDDDDDDDDDDDDPDDDPDDDD

pLDDT: mean 71.84, std 18.44, range [38.31, 97.5]

Mean predicted aligned error: 18.54 Å